Protein AF-0000000076360575 (afdb_homodimer)

pLDDT: mean 83.65, std 18.74, range [40.25, 98.56]

Solvent-accessible surface area (backbone atoms only — not comparable to full-atom values): 10911 Å² total; per-residue (Å²): 116,64,66,60,49,51,51,50,50,50,54,52,52,51,60,61,60,64,64,67,69,63,77,80,59,47,47,75,70,73,58,90,63,59,56,89,71,82,75,60,63,88,46,49,38,33,36,36,59,42,64,55,52,97,87,27,83,44,62,29,34,34,37,29,31,79,84,65,44,78,43,34,28,43,55,68,38,67,68,47,20,50,40,31,37,54,48,14,54,50,27,43,49,50,27,65,71,76,115,66,65,60,50,50,51,50,51,50,52,54,50,50,60,62,61,64,66,65,70,63,78,70,63,50,49,77,69,74,58,90,64,59,56,88,71,84,74,62,63,89,45,48,38,33,36,36,57,41,64,55,53,97,86,27,82,43,62,28,33,33,37,30,30,79,85,63,42,78,43,33,27,43,57,67,37,68,67,47,21,51,40,33,38,54,47,15,55,49,28,42,50,52,25,65,71,74

Organism: Callorhinchus milii (NCBI:txid7868)

InterPro domains:
  IPR001811 Chemokine interleukin-8-like domain [PF00048] (28-87)
  IPR001811 Chemokine interleukin-8-like domain [SM00199] (27-87)
  IPR036048 Chemokine interleukin-8-like superfamily [SSF54117] (25-96)
  IPR039809 Chemokine beta/gamma/delta [PTHR12015] (13-90)

Sequence (196 aa):
MTATRNLAIMAALISLFAFNMSAFAAKVDCCIGHSSRPVPVGAITGYVHQESNEMCDIDAIIFYTVKRREICANPNAGWVKRNLKNLSKRLEQMSQKYMTATRNLAIMAALISLFAFNMSAFAAKVDCCIGHSSRPVPVGAITGYVHQESNEMCDIDAIIFYTVKRREICANPNAGWVKRNLKNLSKRLEQMSQKY

Nearest PDB structures (foldseek):
  5ur7-assembly1_B  TM=9.686E-01  e=2.170E-06  Homo sapiens
  2hci-assembly1_B  TM=9.562E-01  e=2.467E-06  unclassified
  1icw-assembly1_B  TM=8.765E-01  e=1.225E-04  Homo sapiens
  1qe6-assembly3_C  TM=8.476E-01  e=8.896E-05  Homo sapiens
  1qe6-assembly1_B  TM=8.044E-01  e=8.344E-05  Homo sapiens

Radius of gyration: 22.05 Å; Cα contacts (8 Å, |Δi|>4): 295; chains: 2; bounding box: 38×70×43 Å

Foldseek 3Di:
DVVVVVVVVVVVVVVVVVPPPPPPPVPPDADPDADPDADPLQFFPDWDWDDDDPRHHDTWIWTAGPVRDTGTHDCPDPSNVVSVVVVVVVVVVVVVVD/DVVVVVVVVVVVVVVVVVPPPPPPPVPPDADPDADPDADPLQFFPDWDWDDDDPRHHDTWIWTAGPVRDTGTHDCPDPSNVVSVVVVVVVVVVVVVVD

Secondary structure (DSSP, 8-state):
-HHHHHHHHHHHHHHHHHTT--------PPP-S-B-SPPPGGGEEEEEEEPPSSS--S-EEEEEETT--EEEE-TTSHHHHHHHHHHHHHHHHHHHH-/-HHHHHHHHHHHHHHHHHTT--------PPP-S-B-SPPPGGGEEEEEEEPPSSS--S-EEEEEETT--EEEE-TTSHHHHHHHHHHHHHHHHHHHH-

Structure (mmCIF, N/CA/C/O backbone):
data_AF-0000000076360575-model_v1
#
loop_
_entity.id
_entity.type
_entity.pdbx_description
1 polymer 'Macrophage inflammatory protein-3 alpha'
#
loop_
_atom_site.group_PDB
_atom_site.id
_atom_site.type_symbol
_atom_site.label_atom_id
_atom_site.label_alt_id
_atom_site.label_comp_id
_atom_site.label_asym_id
_atom_site.label_entity_id
_atom_site.label_seq_id
_atom_site.pdbx_PDB_ins_code
_atom_site.Cartn_x
_atom_site.Cartn_y
_atom_site.Cartn_z
_atom_site.occupancy
_atom_site.B_iso_or_equiv
_atom_site.auth_seq_id
_atom_site.auth_comp_id
_atom_site.auth_asym_id
_atom_site.auth_atom_id
_atom_site.pdbx_PDB_model_num
ATOM 1 N N . MET A 1 1 ? 4.664 48.844 28.172 1 54.41 1 MET A N 1
ATOM 2 C CA . MET A 1 1 ? 3.678 47.781 28.25 1 54.41 1 MET A CA 1
ATOM 3 C C . MET A 1 1 ? 3.311 47.25 26.859 1 54.41 1 MET A C 1
ATOM 5 O O . MET A 1 1 ? 2.648 46.219 26.719 1 54.41 1 MET A O 1
ATOM 9 N N . THR A 1 2 ? 3.527 48.125 25.906 1 60.97 2 THR A N 1
ATOM 10 C CA . THR A 1 2 ? 3.117 47.75 24.547 1 60.97 2 THR A CA 1
ATOM 11 C C . THR A 1 2 ? 4.113 46.75 23.938 1 60.97 2 THR A C 1
ATOM 13 O O . THR A 1 2 ? 3.725 45.875 23.188 1 60.97 2 THR A O 1
ATOM 16 N N . ALA A 1 3 ? 5.359 46.938 24.266 1 65.94 3 ALA A N 1
ATOM 17 C CA . ALA A 1 3 ? 6.395 46.062 23.719 1 65.94 3 ALA A CA 1
ATOM 18 C C . ALA A 1 3 ? 6.238 44.625 24.219 1 65.94 3 ALA A C 1
ATOM 20 O O . ALA A 1 3 ? 6.438 43.688 23.469 1 65.94 3 ALA A O 1
ATOM 21 N N . THR A 1 4 ? 5.816 44.562 25.484 1 68.44 4 THR A N 1
ATOM 22 C CA . THR A 1 4 ? 5.625 43.25 26.078 1 68.44 4 THR A CA 1
ATOM 23 C C . THR A 1 4 ? 4.441 42.531 25.438 1 68.44 4 THR A C 1
ATOM 25 O O . THR A 1 4 ? 4.473 41.312 25.25 1 68.44 4 THR A O 1
ATOM 28 N N . ARG A 1 5 ? 3.48 43.344 25.062 1 63.38 5 ARG A N 1
ATOM 29 C CA . ARG A 1 5 ? 2.299 42.75 24.438 1 63.38 5 ARG A CA 1
ATOM 30 C C . ARG A 1 5 ? 2.621 42.25 23.031 1 63.38 5 ARG A C 1
ATOM 32 O O . ARG A 1 5 ? 2.156 41.156 22.641 1 63.38 5 ARG A O 1
ATOM 39 N N . ASN A 1 6 ? 3.451 42.938 22.375 1 62.38 6 ASN A N 1
ATOM 40 C CA . ASN A 1 6 ? 3.832 42.562 21.031 1 62.38 6 ASN A CA 1
ATOM 41 C C . ASN A 1 6 ? 4.707 41.312 21.031 1 62.38 6 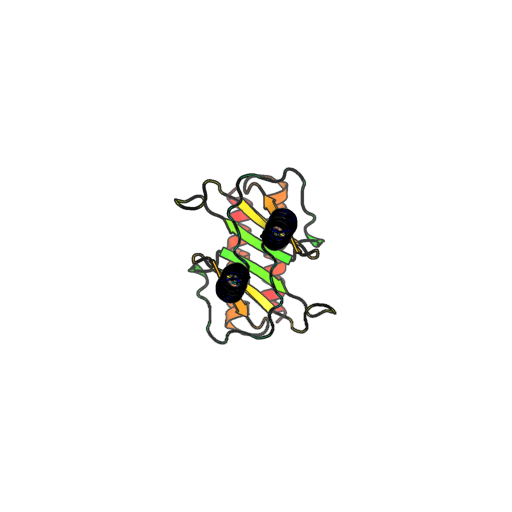ASN A C 1
ATOM 43 O O . ASN A 1 6 ? 4.562 40.438 20.172 1 62.38 6 ASN A O 1
ATOM 47 N N . LEU A 1 7 ? 5.559 41.281 22.016 1 63.47 7 LEU A N 1
ATOM 48 C CA . LEU A 1 7 ? 6.418 40.125 22.125 1 63.47 7 LEU A CA 1
ATOM 49 C C . LEU A 1 7 ? 5.605 38.875 22.484 1 63.47 7 LEU A C 1
ATOM 51 O O . LEU A 1 7 ? 5.883 37.781 22 1 63.47 7 LEU A O 1
ATOM 55 N N . ALA A 1 8 ? 4.613 39.125 23.25 1 64.25 8 ALA A N 1
ATOM 56 C CA . ALA A 1 8 ? 3.742 38.031 23.641 1 64.25 8 ALA A CA 1
ATOM 57 C C . ALA A 1 8 ? 2.924 37.531 22.453 1 64.25 8 ALA A C 1
ATOM 59 O O . ALA A 1 8 ? 2.744 36.312 22.281 1 64.25 8 ALA A O 1
ATOM 60 N N . ILE A 1 9 ? 2.516 38.344 21.578 1 65.56 9 ILE A N 1
ATOM 61 C CA . ILE A 1 9 ? 1.742 38 20.406 1 65.56 9 ILE A CA 1
ATOM 62 C C . ILE A 1 9 ? 2.639 37.25 19.406 1 65.56 9 ILE A C 1
ATOM 64 O O . ILE A 1 9 ? 2.232 36.25 18.812 1 65.56 9 ILE A O 1
ATOM 68 N N . MET A 1 10 ? 3.803 37.656 19.344 1 65.38 10 MET A N 1
ATOM 69 C CA . MET A 1 10 ? 4.727 37 18.422 1 65.38 10 MET A CA 1
ATOM 70 C C . MET A 1 10 ? 5.07 35.594 18.891 1 65.38 10 MET A C 1
ATOM 72 O O . MET A 1 10 ? 5.191 34.688 18.078 1 65.38 10 MET A O 1
ATOM 76 N N . ALA A 1 11 ? 5.301 35.562 20.203 1 67.69 11 ALA A N 1
ATOM 77 C CA . ALA A 1 11 ? 5.586 34.219 20.766 1 67.69 11 ALA A CA 1
ATOM 78 C C . ALA A 1 11 ? 4.398 33.281 20.594 1 67.69 11 ALA A C 1
ATOM 80 O O . ALA A 1 11 ? 4.574 32.125 20.297 1 67.69 11 ALA A O 1
ATOM 81 N N . ALA A 1 12 ? 3.277 33.812 20.734 1 63.88 12 ALA A N 1
ATOM 82 C CA . ALA A 1 12 ? 2.064 33 20.562 1 63.88 12 ALA A CA 1
ATOM 83 C C . ALA A 1 12 ? 1.888 32.594 19.109 1 63.88 12 ALA A C 1
ATOM 85 O O . ALA A 1 12 ? 1.491 31.453 18.828 1 63.88 12 ALA A O 1
ATOM 86 N N . LEU A 1 13 ? 2.268 33.438 18.25 1 60.91 13 LEU A N 1
ATOM 87 C CA . LEU A 1 13 ? 2.17 33.156 16.812 1 60.91 13 LEU A CA 1
ATOM 88 C C . LEU A 1 13 ? 3.178 32.062 16.422 1 60.91 13 LEU A C 1
ATOM 90 O O . LEU A 1 13 ? 2.857 31.172 15.648 1 60.91 13 LEU A O 1
ATOM 94 N N . ILE A 1 14 ? 4.355 32.125 16.922 1 60.19 14 ILE A N 1
ATOM 95 C CA . ILE A 1 14 ? 5.387 31.141 16.609 1 60.19 14 ILE A CA 1
ATOM 96 C C . ILE A 1 14 ? 4.969 29.766 17.141 1 60.19 14 ILE A C 1
ATOM 98 O O . ILE A 1 14 ? 5.141 28.75 16.453 1 60.19 14 ILE A O 1
ATOM 102 N N . SER A 1 15 ? 4.48 29.734 18.359 1 56.59 15 SER A N 1
ATOM 103 C CA . SER A 1 15 ? 4.051 28.469 18.938 1 56.59 15 SER A CA 1
ATOM 104 C C . SER A 1 15 ? 2.957 27.828 18.078 1 56.59 15 SER A C 1
ATOM 106 O O . SER A 1 15 ? 2.91 26.594 17.938 1 56.59 15 SER A O 1
ATOM 108 N N . LEU A 1 16 ? 2.131 28.594 17.5 1 56.25 16 LEU A N 1
ATOM 109 C CA . LEU A 1 16 ? 1.067 28.062 16.656 1 56.25 16 LEU A CA 1
ATOM 110 C C . LEU A 1 16 ? 1.644 27.438 15.391 1 56.25 16 LEU A C 1
ATOM 112 O O . LEU A 1 16 ? 1.113 26.438 14.891 1 56.25 16 LEU A O 1
ATOM 116 N N . PHE A 1 17 ? 2.697 28.094 14.812 1 53.44 17 PHE A N 1
ATOM 117 C CA . PHE A 1 17 ? 3.266 27.594 13.57 1 53.44 17 PHE A CA 1
ATOM 118 C C . PHE A 1 17 ? 4.039 26.297 13.812 1 53.44 17 PHE A C 1
ATOM 120 O O . PHE A 1 17 ? 4.125 25.438 12.922 1 53.44 17 PHE A O 1
ATOM 127 N N . ALA A 1 18 ? 4.629 26.062 14.906 1 50.81 18 ALA A N 1
ATOM 128 C CA . ALA A 1 18 ? 5.488 24.906 15.164 1 50.81 18 ALA A CA 1
ATOM 129 C C . ALA A 1 18 ? 4.688 23.609 15.148 1 50.81 18 ALA A C 1
ATOM 131 O O . ALA A 1 18 ? 5.238 22.531 14.891 1 50.81 18 ALA A O 1
ATOM 132 N N . PHE A 1 19 ? 3.434 23.703 15.398 1 44.25 19 PHE A N 1
ATOM 133 C CA . PHE A 1 19 ? 2.74 22.438 15.586 1 44.25 19 PHE A CA 1
ATOM 134 C C . PHE A 1 19 ? 2.477 21.766 14.242 1 44.25 19 PHE A C 1
ATOM 136 O O . PHE A 1 19 ? 2.104 20.594 14.195 1 44.25 19 PHE A O 1
ATOM 143 N N . ASN A 1 20 ? 2.457 22.578 13.172 1 44.88 20 ASN A N 1
ATOM 144 C CA . ASN A 1 20 ? 1.941 21.906 11.984 1 44.88 20 ASN A CA 1
ATOM 145 C C . ASN A 1 20 ? 2.965 20.922 11.406 1 44.88 20 ASN A C 1
ATOM 147 O O . ASN A 1 20 ? 2.814 20.453 10.281 1 44.88 20 ASN A O 1
ATOM 151 N N . MET A 1 21 ? 4.168 20.812 11.938 1 41.97 21 MET A N 1
ATOM 152 C CA . MET A 1 21 ? 5.012 19.891 11.188 1 41.97 21 MET A CA 1
ATOM 153 C C . MET A 1 21 ? 4.488 18.453 11.305 1 41.97 21 MET A C 1
ATOM 155 O O . MET A 1 21 ? 4.781 17.766 12.273 1 41.97 21 MET A O 1
ATOM 159 N N . SER A 1 22 ? 3.293 18.234 11.125 1 40.97 22 SER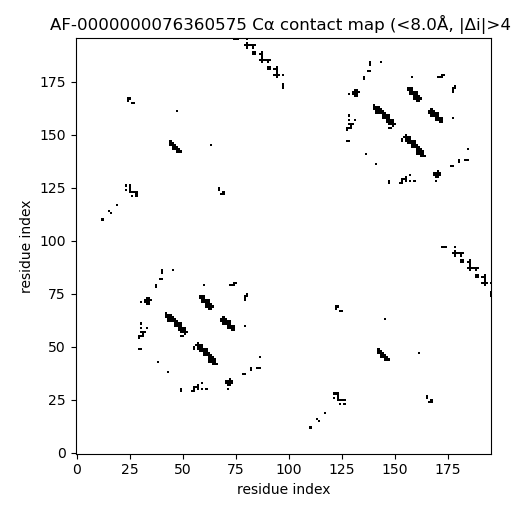 A N 1
ATOM 160 C CA . SER A 1 22 ? 2.875 16.828 11.102 1 40.97 22 SER A CA 1
ATOM 1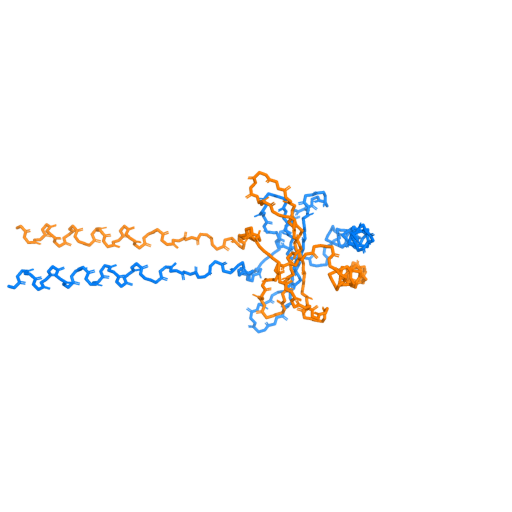61 C C . SER A 1 22 ? 3.719 16.031 10.117 1 40.97 22 SER A C 1
ATOM 163 O O . SER A 1 22 ? 4.109 16.531 9.062 1 40.97 22 SER A O 1
ATOM 165 N N . ALA A 1 23 ? 4.66 15.258 10.656 1 40.25 23 ALA A N 1
ATOM 166 C CA . ALA A 1 23 ? 5.379 14.242 9.891 1 40.25 23 ALA A CA 1
ATOM 167 C C . ALA A 1 23 ? 4.453 13.555 8.891 1 40.25 23 ALA A C 1
ATOM 169 O O . ALA A 1 23 ? 3.34 13.148 9.242 1 40.25 23 ALA A O 1
ATOM 170 N N . PHE A 1 24 ? 4.426 14.016 7.621 1 42.41 24 PHE A N 1
ATOM 171 C CA . PHE A 1 24 ? 3.762 13.445 6.453 1 42.41 24 PHE A CA 1
ATOM 172 C C . PHE A 1 24 ? 4.004 11.945 6.371 1 42.41 24 PHE A C 1
ATOM 174 O O . PHE A 1 24 ? 4.832 11.484 5.578 1 42.41 24 PHE A O 1
ATOM 181 N N . ALA A 1 25 ? 4.312 11.203 7.43 1 44.5 25 ALA A N 1
ATOM 182 C CA . ALA A 1 25 ? 4.387 9.766 7.156 1 44.5 25 ALA A CA 1
ATOM 183 C C . ALA A 1 25 ? 3.1 9.266 6.508 1 44.5 25 ALA A C 1
ATOM 185 O O . ALA A 1 25 ? 2.01 9.766 6.809 1 44.5 25 ALA A O 1
ATOM 186 N N . ALA A 1 26 ? 3.166 8.836 5.281 1 48.22 26 ALA A N 1
ATOM 187 C CA . ALA A 1 26 ? 2.037 8.18 4.629 1 48.22 26 ALA A CA 1
ATOM 188 C C . ALA A 1 26 ? 1.189 7.414 5.641 1 48.22 26 ALA A C 1
ATOM 190 O O . ALA A 1 26 ? 1.648 6.43 6.23 1 48.22 26 ALA A O 1
ATOM 191 N N . LYS A 1 27 ? 0.596 8.062 6.656 1 54.94 27 LYS A N 1
ATOM 192 C CA . LYS A 1 27 ? -0.25 7.426 7.664 1 54.94 27 LYS A CA 1
ATOM 193 C C . LYS A 1 27 ? -1.511 6.844 7.035 1 54.94 27 LYS A C 1
ATOM 195 O O . LYS A 1 27 ? -2.291 7.566 6.41 1 54.94 27 LYS A O 1
ATOM 200 N N . VAL A 1 28 ? -1.33 5.613 6.57 1 59.69 28 VAL A N 1
ATOM 201 C CA . VAL A 1 28 ? -2.588 5.035 6.109 1 59.69 28 VAL A CA 1
ATOM 202 C C . VAL A 1 28 ? -3.646 5.164 7.203 1 59.69 28 VAL A C 1
ATOM 204 O O . VAL A 1 28 ? -3.48 4.629 8.305 1 59.69 28 VAL A O 1
ATOM 207 N N . ASP A 1 29 ? -4.469 6.324 7.152 1 77.06 29 ASP A N 1
ATOM 208 C CA . ASP A 1 29 ? -5.637 6.375 8.031 1 77.06 29 ASP A CA 1
ATOM 209 C C . ASP A 1 29 ? -6.484 5.113 7.887 1 77.06 29 ASP A C 1
ATOM 211 O O . ASP A 1 29 ? -6.324 4.355 6.93 1 77.06 29 ASP A O 1
ATOM 215 N N . CYS A 1 30 ? -7.289 4.707 9.016 1 88.5 30 CYS A N 1
ATOM 216 C CA . CYS A 1 30 ? -8.148 3.533 8.992 1 88.5 30 CYS A CA 1
ATOM 217 C C . CYS A 1 30 ? -9.281 3.709 7.988 1 88.5 30 CYS A C 1
ATOM 219 O O . CYS A 1 30 ? -9.844 4.797 7.863 1 88.5 30 CYS A O 1
ATOM 221 N N . CYS A 1 31 ? -9.547 2.715 7.168 1 93.12 31 CYS A N 1
ATOM 222 C CA . CYS A 1 31 ? -10.797 2.629 6.426 1 93.12 31 CYS A CA 1
ATOM 223 C C . CYS A 1 31 ? -11.984 2.512 7.371 1 93.12 31 CYS A C 1
ATOM 225 O O . CYS A 1 31 ? -11.969 1.701 8.297 1 93.12 31 CYS A O 1
ATOM 227 N N . ILE A 1 32 ? -13.016 3.283 7.172 1 93.88 32 ILE A N 1
ATOM 228 C CA . ILE A 1 32 ? -14.203 3.229 8.016 1 93.88 32 ILE A CA 1
ATOM 229 C C . ILE A 1 32 ? -15.383 2.67 7.219 1 93.88 32 ILE A C 1
ATOM 231 O O . ILE A 1 32 ? -16.438 2.393 7.781 1 93.88 32 ILE A O 1
ATOM 235 N N . GLY A 1 33 ? -15.273 2.525 5.902 1 95.5 33 GLY A N 1
ATOM 236 C CA . GLY A 1 33 ? -16.234 1.974 4.957 1 95.5 33 GLY A CA 1
ATOM 237 C C . GLY A 1 33 ? -15.586 1.422 3.701 1 95.5 33 GLY A C 1
ATOM 238 O O . GLY A 1 33 ? -14.359 1.389 3.592 1 95.5 33 GLY A O 1
ATOM 239 N N . HIS A 1 34 ? -16.422 0.848 2.832 1 97 34 HIS A N 1
ATOM 240 C CA . HIS A 1 34 ? -15.93 0.243 1.601 1 97 34 HIS A CA 1
ATOM 241 C C . HIS A 1 34 ? -16.516 0.936 0.373 1 97 34 HIS A C 1
ATOM 243 O O . HIS A 1 34 ? -17.703 1.277 0.351 1 97 34 HIS A O 1
ATOM 249 N N . SER A 1 35 ? -15.609 1.176 -0.556 1 96.25 35 SER A N 1
ATOM 250 C CA . SER A 1 35 ? -16.062 1.636 -1.862 1 96.25 35 SER A CA 1
ATOM 251 C C . SER A 1 35 ? -16.875 0.554 -2.578 1 96.25 35 SER A C 1
ATOM 253 O O . SER A 1 35 ? -16.516 -0.627 -2.52 1 96.25 35 SER A O 1
ATOM 255 N N . SER A 1 36 ? -17.938 0.925 -3.314 1 93.75 36 SER A N 1
ATOM 256 C CA . SER A 1 36 ? -18.75 -0.017 -4.074 1 93.75 36 SER A CA 1
ATOM 257 C C . SER A 1 36 ? -18.281 -0.107 -5.523 1 93.75 36 SER A C 1
ATOM 259 O O . SER A 1 36 ? -18.641 -1.038 -6.242 1 93.75 36 SER A O 1
ATOM 261 N N . ARG A 1 37 ? -17.5 0.841 -5.926 1 95.12 37 ARG A N 1
ATOM 262 C CA . ARG A 1 37 ? -17.047 0.887 -7.312 1 95.12 37 ARG A CA 1
ATOM 263 C C . ARG A 1 37 ? -15.766 0.084 -7.496 1 95.12 37 ARG A C 1
ATOM 265 O O . ARG A 1 37 ? -14.781 0.296 -6.781 1 95.12 37 ARG A O 1
ATOM 272 N N . PRO A 1 38 ? -15.773 -0.82 -8.547 1 97.56 38 PRO A N 1
ATOM 273 C CA . PRO A 1 38 ? -14.547 -1.579 -8.805 1 97.56 38 PRO A CA 1
ATOM 274 C C . PRO A 1 38 ? -13.414 -0.704 -9.336 1 97.56 38 PRO A C 1
ATOM 276 O O . PRO A 1 38 ? -13.656 0.262 -10.055 1 97.56 38 PRO A O 1
ATOM 279 N N . VAL A 1 39 ? -12.219 -1.012 -8.898 1 97.62 39 VAL A N 1
ATOM 280 C CA . VAL A 1 39 ? -11.008 -0.365 -9.398 1 97.62 39 VAL A CA 1
ATOM 281 C C . VAL A 1 39 ? -10.367 -1.227 -10.484 1 97.62 39 VAL A C 1
ATOM 283 O O . VAL A 1 39 ? -10.047 -2.393 -10.258 1 97.62 39 VAL A O 1
ATOM 286 N N . PRO A 1 40 ? -10.258 -0.653 -11.727 1 97.81 40 PRO A N 1
ATOM 287 C CA . PRO A 1 40 ? -9.555 -1.441 -12.742 1 97.81 40 PRO A CA 1
ATOM 288 C C . PRO A 1 40 ? -8.141 -1.827 -12.312 1 97.81 40 PRO A C 1
ATOM 290 O O . PRO A 1 40 ? -7.422 -1.011 -11.727 1 97.81 40 PRO A O 1
ATOM 293 N N . VAL A 1 41 ? -7.758 -3.043 -12.586 1 97.56 41 VAL A N 1
ATOM 294 C CA . VAL A 1 41 ? -6.477 -3.58 -12.148 1 97.56 41 VAL A CA 1
ATOM 295 C C . VAL A 1 41 ? -5.336 -2.746 -12.727 1 97.56 41 VAL A C 1
ATOM 297 O O . VAL A 1 41 ? -4.305 -2.557 -12.078 1 97.56 41 VAL A O 1
ATOM 300 N N . GLY A 1 42 ? -5.539 -2.203 -13.953 1 97.38 42 GLY A N 1
ATOM 301 C CA . GLY A 1 42 ? -4.508 -1.415 -14.609 1 97.38 42 GLY A CA 1
ATOM 302 C C . GLY A 1 42 ? -4.184 -0.127 -13.875 1 97.38 42 GLY A C 1
ATOM 303 O O . GLY A 1 42 ? -3.094 0.427 -14.039 1 97.38 42 GLY A O 1
ATOM 304 N N . ALA A 1 43 ? -5.148 0.346 -13.117 1 97.56 43 ALA A N 1
ATOM 305 C CA . ALA A 1 43 ? -4.957 1.597 -12.383 1 97.56 43 ALA A CA 1
ATOM 306 C C . ALA A 1 43 ? -4.254 1.353 -11.055 1 97.56 43 ALA A C 1
ATOM 308 O O . ALA A 1 43 ? -3.797 2.295 -10.406 1 97.56 43 ALA A O 1
ATOM 309 N N . ILE A 1 44 ? -4.082 0.124 -10.602 1 97.75 44 ILE A N 1
ATOM 310 C CA . ILE A 1 44 ? -3.617 -0.2 -9.258 1 97.75 44 ILE A CA 1
ATOM 311 C C . ILE A 1 44 ? -2.092 -0.252 -9.234 1 97.75 44 ILE A C 1
ATOM 313 O O . ILE A 1 44 ? -1.476 -0.93 -10.062 1 97.75 44 ILE A O 1
ATOM 317 N N . THR A 1 45 ? -1.447 0.473 -8.289 1 96.12 45 THR A N 1
ATOM 318 C CA . THR A 1 45 ? 0.004 0.455 -8.141 1 96.12 45 THR A CA 1
ATOM 319 C C . THR A 1 45 ? 0.41 -0.333 -6.895 1 96.12 45 THR A C 1
ATOM 321 O O . THR A 1 45 ? 1.594 -0.611 -6.691 1 96.12 45 THR A O 1
ATOM 324 N N . GLY A 1 46 ? -0.542 -0.769 -6.062 1 96.81 46 GLY A N 1
ATOM 325 C CA . GLY A 1 46 ? -0.256 -1.518 -4.852 1 96.81 46 GLY A CA 1
ATOM 326 C C . GLY A 1 46 ? -1.461 -1.665 -3.941 1 96.81 46 GLY A C 1
ATOM 327 O O . GLY A 1 46 ? -2.58 -1.316 -4.324 1 96.81 46 GLY A O 1
ATOM 328 N N . TYR A 1 47 ? -1.24 -2.223 -2.746 1 96.88 47 TYR A N 1
ATOM 329 C CA . TYR A 1 47 ? -2.307 -2.434 -1.773 1 96.88 47 TYR A CA 1
ATOM 330 C C . TYR A 1 47 ? -1.758 -2.422 -0.351 1 96.88 47 TYR A C 1
ATOM 332 O O . TYR A 1 47 ? -0.56 -2.625 -0.14 1 96.88 47 TYR A O 1
ATOM 340 N N . VAL A 1 48 ? -2.625 -2.215 0.582 1 96.5 48 VAL A N 1
ATOM 341 C CA . VAL A 1 48 ? -2.393 -2.445 2.004 1 96.5 48 VAL A CA 1
ATOM 342 C C . VAL A 1 48 ? -3.564 -3.221 2.6 1 96.5 48 VAL A C 1
ATOM 344 O O . VAL A 1 48 ? -4.727 -2.902 2.338 1 96.5 48 VAL A O 1
ATOM 347 N N . HIS A 1 49 ? -3.256 -4.289 3.281 1 96.31 49 HIS A N 1
ATOM 348 C CA . HIS A 1 49 ? -4.273 -5.059 3.984 1 96.31 49 HIS A CA 1
ATOM 349 C C . HIS A 1 49 ? -4.527 -4.496 5.379 1 96.31 49 HIS A C 1
ATOM 351 O O . HIS A 1 49 ? -3.625 -4.488 6.223 1 96.31 49 HIS A O 1
ATOM 357 N N . GLN A 1 50 ? -5.684 -3.928 5.57 1 94.38 50 GLN A N 1
ATOM 358 C CA . GLN A 1 50 ? -6.121 -3.484 6.891 1 94.38 50 GLN A CA 1
ATOM 359 C C . GLN A 1 50 ? -6.914 -4.578 7.602 1 94.38 50 GLN A C 1
ATOM 361 O O . GLN A 1 50 ? -7.969 -5 7.125 1 94.38 50 GLN A O 1
ATOM 366 N N . GLU A 1 51 ? -6.371 -5.027 8.688 1 93.88 51 GLU A N 1
ATOM 367 C CA . GLU A 1 51 ? -7.082 -5.992 9.523 1 93.88 51 GLU A CA 1
ATOM 368 C C . GLU A 1 51 ? -7.844 -5.289 10.648 1 93.88 51 GLU A C 1
ATOM 370 O O . GLU A 1 51 ? -7.352 -4.324 11.234 1 93.88 51 GLU A O 1
ATOM 375 N N . SER A 1 52 ? -9.031 -5.816 10.875 1 94.31 52 SER A N 1
ATOM 376 C CA . SER A 1 52 ? -9.773 -5.336 12.031 1 94.31 52 SER A CA 1
ATOM 377 C C . SER A 1 52 ? -9.039 -5.652 13.328 1 94.31 52 SER A C 1
ATOM 379 O O . SER A 1 52 ? -8.625 -6.793 13.555 1 94.31 52 SER A O 1
ATOM 381 N N . ASN A 1 53 ? -8.82 -4.621 14.109 1 92.56 53 ASN A N 1
ATOM 382 C CA . ASN A 1 53 ? -8.164 -4.766 15.406 1 92.56 53 ASN A CA 1
ATOM 383 C C . ASN A 1 53 ? -8.648 -3.719 16.406 1 92.56 53 ASN A C 1
ATOM 385 O O . ASN A 1 53 ? -9.766 -3.207 16.281 1 92.56 53 ASN A O 1
ATOM 389 N N . GLU A 1 54 ? -7.895 -3.383 17.422 1 88.12 54 GLU A N 1
ATOM 390 C CA . GLU A 1 54 ? -8.281 -2.406 18.438 1 88.12 54 GLU A CA 1
ATOM 391 C C . GLU A 1 54 ? -8.273 -0.989 17.859 1 88.12 54 GLU A C 1
ATOM 393 O O . GLU A 1 54 ? -8.969 -0.108 18.375 1 88.12 54 GLU A O 1
ATOM 398 N N . MET A 1 55 ? -7.441 -0.795 16.797 1 85.88 55 MET A N 1
ATOM 399 C CA . MET A 1 55 ? -7.262 0.539 16.234 1 85.88 55 MET A CA 1
ATOM 400 C C . MET A 1 55 ? -8.242 0.779 15.078 1 85.88 55 MET A C 1
ATOM 402 O O . MET A 1 55 ? -8.812 1.864 14.961 1 85.88 55 MET A O 1
ATOM 406 N N . CYS A 1 56 ? -8.367 -0.119 14.297 1 91.06 56 CYS A N 1
ATOM 407 C CA . CYS A 1 56 ? -9.25 -0.041 13.133 1 91.06 56 CYS A CA 1
ATOM 408 C C . CYS A 1 56 ? -10.375 -1.064 13.234 1 91.06 56 CYS A C 1
ATOM 410 O O . CYS A 1 56 ? -10.117 -2.252 13.445 1 91.06 56 CYS A O 1
ATOM 412 N N . ASP A 1 57 ? -11.609 -0.674 12.875 1 93.69 57 ASP A N 1
ATOM 413 C CA . ASP A 1 57 ? -12.758 -1.479 13.266 1 93.69 57 ASP A CA 1
ATOM 414 C C . ASP A 1 57 ? -13.156 -2.449 12.156 1 93.69 57 ASP A C 1
ATOM 416 O O . ASP A 1 57 ? -13.938 -3.377 12.383 1 93.69 57 ASP A O 1
ATOM 420 N N . ILE A 1 58 ? -12.688 -2.25 10.891 1 96 58 ILE A N 1
ATOM 421 C CA . ILE A 1 58 ? -13.133 -3.125 9.812 1 96 58 ILE A CA 1
ATOM 422 C C . ILE A 1 58 ? -11.922 -3.703 9.086 1 96 58 ILE A C 1
ATOM 424 O O . ILE A 1 58 ? -10.836 -3.111 9.102 1 96 58 ILE A O 1
ATOM 428 N N . ASP A 1 59 ? -12.125 -4.836 8.461 1 96.44 59 ASP A N 1
ATOM 429 C CA . ASP A 1 59 ? -11.188 -5.336 7.457 1 96.44 59 ASP A CA 1
ATOM 430 C C . ASP A 1 59 ? -11.336 -4.582 6.137 1 96.44 59 ASP A C 1
ATOM 432 O O . ASP A 1 59 ? -12.453 -4.258 5.727 1 96.44 59 ASP A O 1
ATOM 436 N N . ALA A 1 60 ? -10.195 -4.379 5.52 1 97.06 60 ALA A N 1
ATOM 437 C CA . ALA A 1 60 ? -10.25 -3.705 4.227 1 97.06 60 ALA A CA 1
ATOM 438 C C . ALA A 1 60 ? -8.977 -3.957 3.422 1 97.06 60 ALA A C 1
ATOM 440 O O . ALA A 1 60 ? -7.922 -4.238 3.99 1 97.06 60 ALA A O 1
ATOM 441 N N . ILE A 1 61 ? -9.141 -3.982 2.199 1 97.31 61 ILE A N 1
ATOM 442 C CA . ILE A 1 61 ? -8.023 -3.844 1.272 1 97.31 61 ILE A CA 1
ATOM 443 C C . ILE A 1 61 ? -7.973 -2.414 0.738 1 97.31 61 ILE A C 1
ATOM 445 O O . ILE A 1 61 ? -8.945 -1.923 0.164 1 97.31 61 ILE A O 1
ATOM 449 N N . ILE A 1 62 ? -6.883 -1.786 1.006 1 96.19 62 ILE A N 1
ATOM 450 C CA . ILE A 1 62 ? -6.688 -0.445 0.468 1 96.19 62 ILE A CA 1
ATOM 451 C C . ILE A 1 62 ? -5.906 -0.522 -0.842 1 96.19 62 ILE A C 1
ATOM 453 O O . ILE A 1 62 ? -4.723 -0.875 -0.847 1 96.19 62 ILE A O 1
ATOM 457 N N . PHE A 1 63 ? -6.59 -0.156 -1.948 1 96.69 63 PHE A N 1
ATOM 458 C CA . PHE A 1 63 ? -5.891 -0.074 -3.227 1 96.69 63 PHE A CA 1
ATOM 459 C C . PHE A 1 63 ? -5.328 1.325 -3.447 1 96.69 63 PHE A C 1
ATOM 461 O O . PHE A 1 63 ? -6.004 2.32 -3.18 1 96.69 63 PHE A O 1
ATOM 468 N N . TYR A 1 64 ? -4.102 1.347 -3.9 1 94.69 64 TYR A N 1
ATOM 469 C CA . TYR A 1 64 ? -3.461 2.58 -4.34 1 94.69 64 TYR A CA 1
ATOM 470 C C . TYR A 1 64 ? -3.422 2.666 -5.859 1 94.69 64 TYR A C 1
ATOM 472 O O . TYR A 1 64 ? -3.102 1.684 -6.535 1 94.69 64 TYR A O 1
ATOM 480 N N . THR A 1 65 ? -3.744 3.836 -6.383 1 94.88 65 THR A N 1
ATOM 481 C CA . THR A 1 65 ? -3.83 3.973 -7.836 1 94.88 65 THR A CA 1
ATOM 482 C C . THR A 1 65 ? -2.738 4.902 -8.359 1 94.88 65 THR A C 1
ATOM 484 O O . THR A 1 65 ? -2.119 5.637 -7.586 1 94.88 65 THR A O 1
ATOM 487 N N . VAL A 1 66 ? -2.596 4.891 -9.656 1 92.31 66 VAL A N 1
ATOM 488 C CA . VAL A 1 66 ? -1.597 5.703 -10.344 1 92.31 66 VAL A CA 1
ATOM 489 C C . VAL A 1 66 ? -1.891 7.184 -10.117 1 92.31 66 VAL A C 1
ATOM 491 O O . VAL A 1 66 ? -0.982 8.016 -10.148 1 92.31 66 VAL A O 1
ATOM 494 N N . LYS A 1 67 ? -3.178 7.465 -9.906 1 87.69 67 LYS A N 1
ATOM 495 C CA . LYS A 1 67 ? -3.574 8.852 -9.672 1 87.69 67 LYS A CA 1
ATOM 496 C C . LYS A 1 67 ? -3.467 9.203 -8.188 1 87.69 67 LYS A C 1
ATOM 498 O O . LYS A 1 67 ? -4.039 10.203 -7.742 1 87.69 67 LYS A O 1
ATOM 503 N N . ARG A 1 68 ? -2.826 8.312 -7.355 1 83.38 68 ARG A N 1
ATOM 504 C CA . ARG A 1 68 ? -2.504 8.539 -5.949 1 83.38 68 ARG A CA 1
ATOM 505 C C . ARG A 1 68 ? -3.766 8.555 -5.094 1 83.38 68 ARG A C 1
ATOM 507 O O . ARG A 1 68 ? -3.885 9.367 -4.168 1 83.38 68 ARG A O 1
ATOM 514 N N . ARG A 1 69 ? -4.75 7.793 -5.559 1 89.69 69 ARG A N 1
ATOM 515 C CA . ARG A 1 69 ? -5.965 7.602 -4.773 1 89.69 69 ARG A CA 1
ATOM 516 C C . ARG A 1 69 ? -5.863 6.355 -3.9 1 89.69 69 ARG A C 1
ATOM 518 O O . ARG A 1 69 ? -5.176 5.398 -4.258 1 89.69 69 ARG A O 1
ATOM 525 N N . GLU A 1 70 ? -6.531 6.457 -2.766 1 91.62 70 GLU A N 1
ATOM 526 C CA . GLU A 1 70 ? -6.719 5.316 -1.873 1 91.62 70 GLU A CA 1
ATOM 527 C C . GLU A 1 70 ? -8.172 4.855 -1.866 1 91.62 70 GLU A C 1
ATOM 529 O O . GLU A 1 70 ? -9.078 5.641 -1.574 1 91.62 70 GLU A O 1
ATOM 534 N N . ILE A 1 71 ? -8.336 3.682 -2.195 1 95.31 71 ILE A N 1
ATOM 535 C CA . ILE A 1 71 ? -9.688 3.141 -2.283 1 95.31 71 ILE A CA 1
ATOM 536 C C . ILE A 1 71 ? -9.852 2.004 -1.276 1 95.31 71 ILE A C 1
ATOM 538 O O . ILE A 1 71 ? -9.195 0.969 -1.385 1 95.31 71 ILE A O 1
ATOM 542 N N . CYS A 1 72 ? -10.695 2.26 -0.333 1 96.44 72 CYS A N 1
ATOM 543 C CA . CYS A 1 72 ? -11.016 1.236 0.653 1 96.44 72 CYS A CA 1
ATOM 544 C C . CYS A 1 72 ? -12.016 0.232 0.087 1 96.44 72 CYS A C 1
ATOM 546 O O . CYS A 1 72 ? -13.125 0.602 -0.292 1 96.44 72 CYS A O 1
ATOM 548 N N . ALA A 1 73 ? -11.625 -1.012 0.016 1 97.75 73 ALA A N 1
ATOM 549 C CA . ALA A 1 73 ? -12.445 -2.029 -0.639 1 97.75 73 ALA A CA 1
ATOM 550 C C . ALA A 1 73 ? -12.75 -3.184 0.312 1 97.75 73 ALA A C 1
ATOM 552 O O . ALA A 1 73 ? -11.938 -3.508 1.185 1 97.75 73 ALA A O 1
ATOM 553 N N . ASN A 1 74 ? -13.945 -3.797 0.135 1 97.75 74 ASN A N 1
ATOM 554 C CA . ASN A 1 74 ? -14.344 -4.98 0.887 1 97.75 74 ASN A CA 1
ATOM 555 C C . ASN A 1 74 ? -13.578 -6.219 0.423 1 97.75 74 ASN A C 1
ATOM 557 O O . ASN A 1 74 ? -13.703 -6.637 -0.729 1 97.75 74 ASN A O 1
ATOM 561 N N . PRO A 1 75 ? -12.781 -6.875 1.376 1 97.62 75 PRO A N 1
ATOM 562 C CA . PRO A 1 75 ? -11.961 -8.016 0.963 1 97.62 75 PRO A CA 1
ATOM 563 C C . PRO A 1 75 ? -12.789 -9.172 0.411 1 97.62 75 PRO A C 1
ATOM 565 O O . PRO A 1 75 ?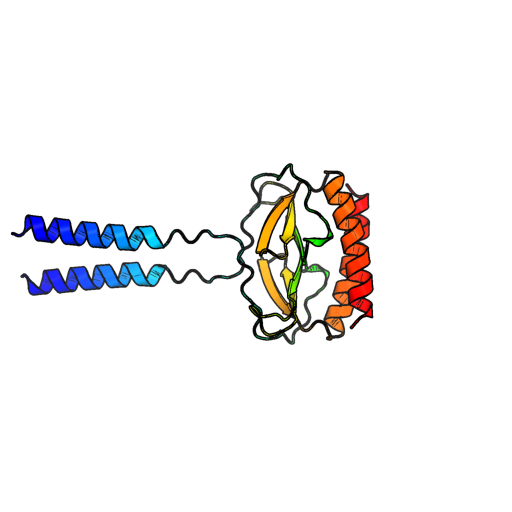 -12.266 -10.031 -0.297 1 97.62 75 PRO A O 1
ATOM 568 N N . ASN A 1 76 ? -14.07 -9.141 0.696 1 97.12 76 ASN A N 1
ATOM 569 C CA . ASN A 1 76 ? -14.922 -10.258 0.304 1 97.12 76 ASN A CA 1
ATOM 570 C C . ASN A 1 76 ? -15.617 -9.992 -1.029 1 97.12 76 ASN A C 1
ATOM 572 O O . ASN A 1 76 ? -16.281 -10.875 -1.569 1 97.12 76 ASN A O 1
ATOM 576 N N . ALA A 1 77 ? -15.469 -8.852 -1.53 1 97.5 77 ALA A N 1
ATOM 577 C CA . ALA A 1 77 ? -16.094 -8.523 -2.807 1 97.5 77 ALA A CA 1
ATOM 578 C C . ALA A 1 77 ? -15.414 -9.25 -3.959 1 97.5 77 ALA A C 1
ATOM 580 O O . ALA A 1 77 ? -14.188 -9.375 -3.984 1 97.5 77 ALA A O 1
ATOM 581 N N . GLY A 1 78 ? -16.156 -9.656 -4.973 1 97.31 78 GLY A N 1
ATOM 582 C CA . GLY A 1 78 ? -15.633 -10.43 -6.09 1 97.31 78 GLY A CA 1
ATOM 583 C C . GLY A 1 78 ? -14.57 -9.688 -6.879 1 97.31 78 GLY A C 1
ATOM 584 O O . GLY A 1 78 ? -13.539 -10.266 -7.234 1 97.31 78 GLY A O 1
ATOM 585 N N . TRP A 1 79 ? -14.883 -8.484 -7.156 1 97.75 79 TRP A N 1
ATOM 586 C CA . TRP A 1 79 ? -13.93 -7.73 -7.961 1 97.75 79 TRP A CA 1
ATOM 587 C C . TRP A 1 79 ? -12.617 -7.531 -7.203 1 97.75 79 TRP A C 1
ATOM 589 O O . TRP A 1 79 ? -11.555 -7.414 -7.812 1 97.75 79 TRP A O 1
ATOM 599 N N . VAL A 1 80 ? -12.672 -7.414 -5.859 1 98.31 80 VAL A N 1
ATOM 600 C CA . VAL A 1 80 ? -11.469 -7.273 -5.047 1 98.31 80 VAL A CA 1
ATOM 601 C C . VAL A 1 80 ? -10.625 -8.547 -5.145 1 98.31 80 VAL A C 1
ATOM 603 O O . VAL A 1 80 ? -9.414 -8.477 -5.379 1 98.31 80 VAL A O 1
ATOM 606 N N . LYS A 1 81 ? -11.281 -9.719 -5.051 1 98.31 81 LYS A N 1
ATOM 607 C CA . LYS A 1 81 ? -10.586 -11 -5.141 1 98.31 81 LYS A CA 1
ATOM 608 C C . LYS A 1 81 ? -9.93 -11.172 -6.504 1 98.31 81 LYS A C 1
ATOM 610 O O . LYS A 1 81 ? -8.797 -11.656 -6.598 1 98.31 81 LYS A O 1
ATOM 615 N N . ARG A 1 82 ? -10.602 -10.734 -7.492 1 97.94 82 ARG A N 1
ATOM 616 C CA . ARG A 1 82 ? -10.031 -10.805 -8.836 1 97.94 82 ARG A CA 1
ATOM 617 C C . ARG A 1 82 ? -8.805 -9.898 -8.953 1 97.94 82 ARG A C 1
ATOM 619 O O . ARG A 1 82 ? -7.793 -10.297 -9.531 1 97.94 82 ARG A O 1
ATOM 626 N N . ASN A 1 83 ? -8.93 -8.719 -8.453 1 98.5 83 ASN A N 1
ATOM 627 C CA . ASN A 1 83 ? -7.793 -7.801 -8.484 1 98.5 83 ASN A CA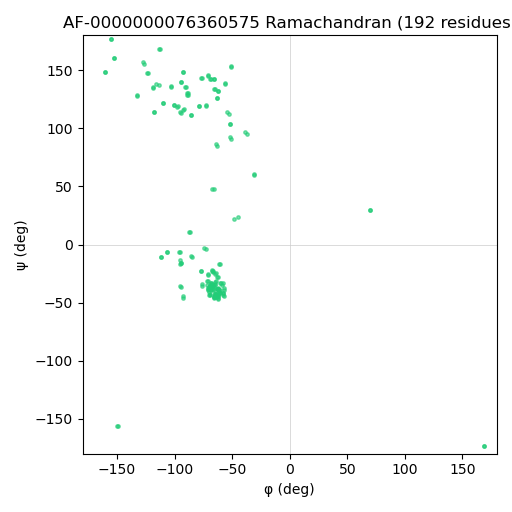 1
ATOM 628 C C . ASN A 1 83 ? -6.605 -8.359 -7.699 1 98.5 83 ASN A C 1
ATOM 630 O O . ASN A 1 83 ? -5.457 -8.211 -8.117 1 98.5 83 ASN A O 1
ATOM 634 N N . LEU A 1 84 ? -6.883 -8.977 -6.523 1 98.56 84 LEU A N 1
ATOM 635 C CA . LEU A 1 84 ? -5.809 -9.57 -5.734 1 98.56 84 LEU A CA 1
ATOM 636 C C . LEU A 1 84 ? -5.105 -10.672 -6.52 1 98.56 84 LEU A C 1
ATOM 638 O O . LEU A 1 84 ? -3.879 -10.789 -6.48 1 98.56 84 LEU A O 1
ATOM 642 N N . LYS A 1 85 ? -5.887 -11.422 -7.227 1 98.5 85 LYS A N 1
ATOM 643 C CA . LYS A 1 85 ? -5.32 -12.484 -8.062 1 98.5 85 LYS A CA 1
ATOM 644 C C . LYS A 1 85 ? -4.43 -11.898 -9.156 1 98.5 85 LYS A C 1
ATOM 646 O O . LYS A 1 85 ? -3.326 -12.398 -9.391 1 98.5 85 LYS A O 1
ATOM 651 N N . ASN A 1 86 ? -4.906 -10.891 -9.766 1 98.44 86 ASN A N 1
ATOM 652 C CA . ASN A 1 86 ? -4.129 -10.258 -10.82 1 98.44 86 ASN A CA 1
ATOM 653 C C . ASN A 1 86 ? -2.869 -9.594 -10.266 1 98.44 86 ASN A C 1
ATOM 655 O O . ASN A 1 86 ? -1.815 -9.633 -10.906 1 98.44 86 ASN A O 1
ATOM 659 N N . LEU A 1 87 ? -2.953 -8.984 -9.133 1 98.38 87 LEU A N 1
ATOM 660 C CA . LEU A 1 87 ? -1.783 -8.398 -8.484 1 98.38 87 LEU A CA 1
ATOM 661 C C . LEU A 1 87 ? -0.753 -9.469 -8.148 1 98.38 87 LEU A C 1
ATOM 663 O O . LEU A 1 87 ? 0.453 -9.227 -8.234 1 98.38 87 LEU A O 1
ATOM 667 N N . SER A 1 88 ? -1.295 -10.648 -7.723 1 98.38 88 SER A N 1
ATOM 668 C CA . SER A 1 88 ? -0.387 -11.75 -7.418 1 98.38 88 SER A CA 1
ATOM 669 C C . SER A 1 88 ? 0.466 -12.117 -8.625 1 98.38 88 SER A C 1
ATOM 671 O O . SER A 1 88 ? 1.669 -12.352 -8.5 1 98.38 88 SER A O 1
ATOM 673 N N . LYS A 1 89 ? -0.099 -12.156 -9.789 1 98.19 89 LYS A N 1
ATOM 674 C CA . LYS A 1 89 ? 0.634 -12.445 -11.023 1 98.19 89 LYS A CA 1
ATOM 675 C C . LYS A 1 89 ? 1.656 -11.359 -11.32 1 98.19 89 LYS A C 1
ATOM 677 O O . LYS A 1 89 ? 2.797 -11.648 -11.688 1 98.19 89 LYS A O 1
ATOM 682 N N . ARG A 1 90 ? 1.264 -10.141 -11.141 1 97.69 90 ARG A N 1
ATOM 683 C CA . ARG A 1 90 ? 2.148 -9.008 -11.375 1 97.69 90 ARG A CA 1
ATOM 684 C C . ARG A 1 90 ? 3.35 -9.039 -10.438 1 97.69 90 ARG A C 1
ATOM 686 O O . ARG A 1 90 ? 4.48 -8.797 -10.859 1 97.69 90 ARG A O 1
ATOM 693 N N . LEU A 1 91 ? 3.09 -9.32 -9.172 1 98 91 LEU A N 1
ATOM 694 C CA . LEU A 1 91 ? 4.152 -9.391 -8.172 1 98 91 LEU A CA 1
ATOM 695 C C . LEU A 1 91 ? 5.141 -10.508 -8.508 1 98 91 LEU A C 1
ATOM 697 O O . LEU A 1 91 ? 6.348 -10.344 -8.32 1 98 91 LEU A O 1
ATOM 701 N N . GLU A 1 92 ? 4.566 -11.648 -8.922 1 97.69 92 GLU A N 1
ATOM 702 C CA . GLU A 1 92 ? 5.434 -12.75 -9.352 1 97.69 92 GLU A CA 1
ATOM 703 C C . GLU A 1 92 ? 6.352 -12.32 -10.484 1 97.69 92 GLU A C 1
ATOM 705 O O . GLU A 1 92 ? 7.551 -12.594 -10.461 1 97.69 92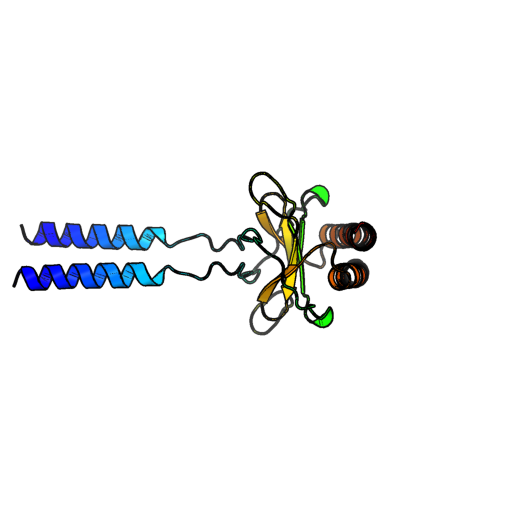 GLU A O 1
ATOM 710 N N . GLN A 1 93 ? 5.832 -11.602 -11.5 1 97.38 93 GLN A N 1
ATOM 711 C CA . GLN A 1 93 ? 6.621 -11.109 -12.625 1 97.38 93 GLN A CA 1
ATOM 712 C C . GLN A 1 93 ? 7.672 -10.109 -12.164 1 97.38 93 GLN A C 1
ATOM 714 O O . GLN A 1 93 ? 8.82 -10.156 -12.609 1 97.38 93 GLN A O 1
ATOM 719 N N . MET A 1 94 ? 7.277 -9.188 -11.234 1 96.38 94 MET A N 1
ATOM 720 C CA . MET A 1 94 ? 8.18 -8.156 -10.727 1 96.38 94 MET A CA 1
ATOM 721 C C . MET A 1 94 ? 9.328 -8.781 -9.945 1 96.38 94 MET A C 1
ATOM 723 O O . MET A 1 94 ? 10.445 -8.258 -9.961 1 96.38 94 MET A O 1
ATOM 727 N N . SER A 1 95 ? 9.023 -9.891 -9.25 1 97.19 95 SER A N 1
ATOM 728 C CA . SER A 1 95 ? 10.047 -10.555 -8.453 1 97.19 95 SER A CA 1
AT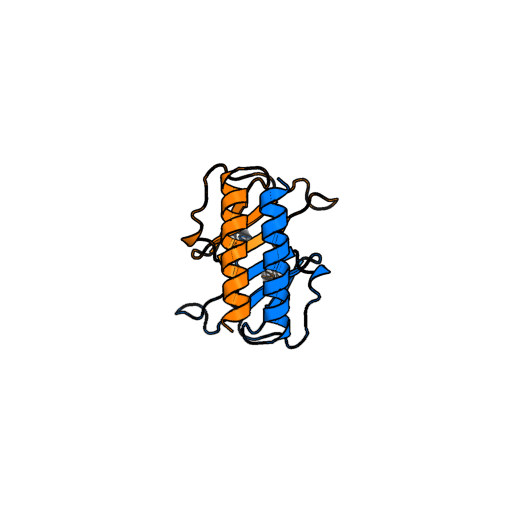OM 729 C C . SER A 1 95 ? 11.125 -11.164 -9.336 1 97.19 95 SER A C 1
ATOM 731 O O . SER A 1 95 ? 12.234 -11.445 -8.875 1 97.19 95 SER A O 1
ATOM 733 N N . GLN A 1 96 ? 10.773 -11.453 -10.68 1 95.31 96 GLN A N 1
ATOM 734 C CA . GLN A 1 96 ? 11.711 -12.062 -11.625 1 95.31 96 GLN A CA 1
ATOM 735 C C . GLN A 1 96 ? 12.422 -10.992 -12.453 1 95.31 96 GLN A C 1
ATOM 737 O O . GLN A 1 96 ? 13.492 -11.242 -13.016 1 95.31 96 GLN A O 1
ATOM 742 N N . LYS A 1 97 ? 11.539 -9.922 -12.758 1 85.44 97 LYS A N 1
ATOM 743 C CA . LYS A 1 97 ? 12.023 -8.875 -13.648 1 85.44 97 LYS A CA 1
ATOM 744 C C . LYS A 1 97 ? 13.305 -8.242 -13.102 1 85.44 97 LYS A C 1
ATOM 746 O O . LYS A 1 97 ? 14.188 -7.859 -13.867 1 85.44 97 LYS A O 1
ATOM 751 N N . TYR A 1 98 ? 13.297 -8.102 -11.875 1 65.06 98 TYR A N 1
ATOM 752 C CA . TYR A 1 98 ? 14.492 -7.387 -11.445 1 65.06 98 TYR A CA 1
ATOM 753 C C . TYR A 1 98 ? 15.57 -8.359 -10.984 1 65.06 98 TYR A C 1
ATOM 755 O O . TYR A 1 98 ? 15.266 -9.391 -10.383 1 65.06 98 TYR A O 1
ATOM 763 N N . MET B 1 1 ? -8.273 52.594 19.297 1 53.28 1 MET B N 1
ATOM 764 C CA . MET B 1 1 ? -7.234 52.031 18.453 1 53.28 1 MET B CA 1
ATOM 765 C C . MET B 1 1 ? -6.836 50.625 18.953 1 53.28 1 MET B C 1
ATOM 767 O O . MET B 1 1 ? -6.098 49.906 18.281 1 53.28 1 MET B O 1
ATOM 771 N N . THR B 1 2 ? -7.098 50.438 20.234 1 60.66 2 THR B N 1
ATOM 772 C CA . THR B 1 2 ? -6.648 49.188 20.812 1 60.66 2 THR B CA 1
ATOM 773 C C . THR B 1 2 ? -7.574 48.031 20.391 1 60.66 2 THR B C 1
ATOM 775 O O . THR B 1 2 ? -7.125 46.906 20.188 1 60.66 2 THR B O 1
ATOM 778 N N . ALA B 1 3 ? -8.828 48.344 20.25 1 66.25 3 ALA B N 1
ATOM 779 C CA . ALA B 1 3 ? -9.805 47.312 19.891 1 66.25 3 ALA B CA 1
ATOM 780 C C . ALA B 1 3 ? -9.57 46.781 18.469 1 66.25 3 ALA B C 1
ATOM 782 O O . ALA B 1 3 ? -9.711 45.594 18.203 1 66.25 3 ALA B O 1
ATOM 783 N N . THR B 1 4 ? -9.156 47.75 17.625 1 67.12 4 THR B N 1
ATOM 784 C CA . THR B 1 4 ? -8.906 47.375 16.234 1 67.12 4 THR B CA 1
ATOM 785 C C . THR B 1 4 ? -7.676 46.469 16.141 1 67.12 4 THR B C 1
ATOM 787 O O . THR B 1 4 ? -7.641 45.562 15.312 1 67.12 4 THR B O 1
ATOM 790 N N . ARG B 1 5 ? -6.758 46.75 17.031 1 62.84 5 ARG B N 1
ATOM 791 C CA . ARG B 1 5 ? -5.535 45.938 17.031 1 62.84 5 ARG B CA 1
ATOM 792 C C . ARG B 1 5 ? -5.809 44.531 17.484 1 62.84 5 ARG B C 1
ATOM 794 O O . ARG B 1 5 ? -5.27 43.562 16.922 1 62.84 5 ARG B O 1
ATOM 801 N N . ASN B 1 6 ? -6.688 44.438 18.422 1 62.59 6 ASN B N 1
ATOM 802 C CA . ASN B 1 6 ? -7.027 43.125 18.938 1 62.59 6 ASN B CA 1
ATOM 803 C C . ASN B 1 6 ? -7.824 42.312 17.938 1 62.59 6 ASN B C 1
ATOM 805 O O . ASN B 1 6 ? -7.617 41.094 17.812 1 62.59 6 ASN B O 1
ATOM 809 N N . LEU B 1 7 ? -8.68 43 17.281 1 63.78 7 LEU B N 1
ATOM 810 C CA . LEU B 1 7 ? -9.461 42.312 16.281 1 63.78 7 LEU B CA 1
ATOM 811 C C . LEU B 1 7 ? -8.578 41.844 15.117 1 63.78 7 LEU B C 1
ATOM 813 O O . LEU B 1 7 ? -8.773 40.781 14.562 1 63.78 7 LEU B O 1
ATOM 817 N N . ALA B 1 8 ? -7.629 42.656 14.875 1 63.28 8 ALA B N 1
ATOM 818 C CA . ALA B 1 8 ? -6.695 42.312 13.805 1 63.28 8 ALA B CA 1
ATOM 819 C C . ALA B 1 8 ? -5.824 41.125 14.195 1 63.28 8 ALA B C 1
ATOM 821 O O . ALA B 1 8 ? -5.562 40.25 13.375 1 63.28 8 ALA B O 1
ATOM 822 N N . ILE B 1 9 ? -5.453 41.031 15.383 1 65.69 9 ILE B N 1
ATOM 823 C CA . ILE B 1 9 ? -4.641 39.906 15.875 1 65.69 9 ILE B CA 1
ATOM 824 C C . ILE B 1 9 ? -5.473 38.625 15.898 1 65.69 9 ILE B C 1
ATOM 826 O O . ILE B 1 9 ? -4.988 37.562 15.516 1 65.69 9 ILE B O 1
ATOM 830 N N . MET B 1 10 ? -6.656 38.75 16.203 1 65.75 10 MET B N 1
ATOM 831 C CA . MET B 1 10 ? -7.52 37.594 16.25 1 65.75 10 MET B CA 1
ATOM 832 C C . MET B 1 10 ? -7.785 37.031 14.852 1 65.75 10 MET B C 1
ATOM 834 O O . MET B 1 10 ? -7.832 35.844 14.641 1 65.75 10 MET B O 1
ATOM 838 N N . ALA B 1 11 ? -8.039 38.031 13.984 1 67 11 ALA B N 1
ATOM 839 C CA . ALA B 1 11 ? -8.25 37.625 12.594 1 67 11 ALA B CA 1
ATOM 840 C C . ALA B 1 11 ? -7.004 36.969 12.016 1 67 11 ALA B C 1
ATOM 842 O O . ALA B 1 11 ? -7.098 35.969 11.281 1 67 11 ALA B O 1
ATOM 843 N N . ALA B 1 12 ? -5.93 37.469 12.359 1 63.72 12 ALA B N 1
ATOM 844 C CA . ALA B 1 12 ? -4.664 36.906 11.891 1 63.72 12 ALA B CA 1
ATOM 845 C C . ALA B 1 12 ? -4.43 35.531 12.492 1 63.72 12 ALA B C 1
ATOM 847 O O . ALA B 1 12 ? -3.957 34.594 11.805 1 63.72 12 ALA B O 1
ATOM 848 N N . LEU B 1 13 ? -4.848 35.344 13.695 1 61.19 13 LEU B N 1
ATOM 849 C CA . LEU B 1 13 ? -4.703 34.062 14.359 1 61.19 13 LEU B CA 1
ATOM 850 C C . LEU B 1 13 ? -5.629 33.031 13.734 1 61.19 13 LEU B C 1
ATOM 852 O O . LEU B 1 13 ? -5.234 31.875 13.539 1 61.19 13 LEU B O 1
ATOM 856 N N . ILE B 1 14 ? -6.809 33.406 13.422 1 60.12 14 ILE B N 1
ATOM 857 C CA . ILE B 1 14 ? -7.77 32.469 12.812 1 60.12 14 ILE B CA 1
ATOM 858 C C . ILE B 1 14 ? -7.277 32.062 11.438 1 60.12 14 ILE B C 1
ATOM 860 O O . ILE B 1 14 ? -7.367 30.875 11.07 1 60.12 14 ILE B O 1
ATOM 864 N N . SER B 1 15 ? -6.832 33.031 10.641 1 56.81 15 SER B N 1
ATOM 865 C CA . SER B 1 15 ? -6.34 32.688 9.305 1 56.81 15 SER B CA 1
ATOM 866 C C . SER B 1 15 ? -5.184 31.688 9.375 1 56.81 15 SER B C 1
ATOM 868 O O . SER B 1 15 ? -5.062 30.812 8.523 1 56.81 15 SER B O 1
ATOM 870 N N . LEU B 1 16 ? -4.391 31.75 10.359 1 56.31 16 LEU B N 1
ATOM 871 C CA . LEU B 1 16 ? -3.277 30.828 10.523 1 56.31 16 LEU B CA 1
ATOM 872 C C . LEU B 1 16 ? -3.783 29.422 10.82 1 56.31 16 LEU B C 1
ATOM 874 O O . LEU B 1 16 ? -3.178 28.438 10.391 1 56.31 16 LEU B O 1
ATOM 878 N N . PHE B 1 17 ? -4.867 29.328 11.633 1 53.41 17 PHE B N 1
ATOM 879 C CA . PHE B 1 17 ? -5.379 28.016 12.016 1 53.41 17 PHE B CA 1
ATOM 880 C C . PHE B 1 17 ? -6.059 27.328 10.836 1 53.41 17 PHE B C 1
ATOM 882 O O . PHE B 1 17 ? -6.078 26.109 10.75 1 53.41 17 PHE B O 1
ATOM 889 N N . ALA B 1 18 ? -6.641 28.016 9.953 1 50.53 18 ALA B N 1
ATOM 890 C CA . ALA B 1 18 ? -7.43 27.422 8.867 1 50.53 18 ALA B CA 1
ATOM 891 C C . ALA B 1 18 ? -6.543 26.641 7.91 1 50.53 18 ALA B C 1
ATOM 893 O O . ALA B 1 18 ? -7.023 25.734 7.211 1 50.53 18 ALA B O 1
ATOM 894 N N . PHE B 1 19 ? -5.293 26.938 7.867 1 44.25 19 PHE B N 1
ATOM 895 C CA . PHE B 1 19 ? -4.535 26.312 6.789 1 44.25 19 PHE B CA 1
ATOM 896 C C . PHE B 1 19 ? -4.223 24.859 7.117 1 44.25 19 PHE B C 1
ATOM 898 O O . PHE B 1 19 ? -3.729 24.109 6.266 1 44.25 19 PHE B O 1
ATOM 905 N N . ASN B 1 20 ? -4.246 24.547 8.414 1 45.69 20 ASN B N 1
ATOM 906 C CA . ASN B 1 20 ? -3.668 23.219 8.648 1 45.69 20 ASN B CA 1
ATOM 907 C C . ASN B 1 20 ? -4.598 22.109 8.164 1 45.69 20 ASN B C 1
ATOM 909 O O . ASN B 1 20 ? -4.402 20.938 8.5 1 45.69 20 ASN B O 1
ATOM 913 N N . MET B 1 21 ? -5.773 22.375 7.688 1 41.72 21 MET B N 1
ATOM 914 C CA . MET B 1 21 ? -6.531 21.156 7.406 1 41.72 21 MET B CA 1
ATOM 915 C C . MET B 1 21 ? -5.883 20.359 6.277 1 41.72 21 MET B C 1
ATOM 917 O O . MET B 1 21 ? -6.098 20.656 5.102 1 41.72 21 MET B O 1
ATOM 921 N N . SER B 1 22 ? -4.656 20.125 6.285 1 41.59 22 SER B N 1
ATOM 922 C CA . SER B 1 22 ? -4.117 19.234 5.258 1 41.59 22 SER B CA 1
ATOM 923 C C . SER B 1 22 ? -4.891 17.922 5.199 1 41.59 22 SER B C 1
ATOM 925 O O . SER B 1 22 ? -5.27 17.375 6.234 1 41.59 22 SER B O 1
ATOM 927 N N . ALA B 1 23 ? -5.754 17.781 4.184 1 40.75 23 ALA B N 1
ATOM 928 C CA . ALA B 1 23 ? -6.383 16.516 3.811 1 40.75 23 ALA B CA 1
ATOM 929 C C . ALA B 1 23 ? -5.398 15.359 3.932 1 40.75 23 ALA B C 1
ATOM 931 O O . ALA B 1 23 ? -4.242 15.469 3.516 1 40.75 23 ALA B O 1
ATOM 932 N N . PHE B 1 24 ? -5.453 14.648 5.066 1 42.91 24 PHE B N 1
ATOM 933 C CA . PHE B 1 24 ? -4.715 13.438 5.41 1 42.91 24 PHE B CA 1
ATOM 934 C C . PHE B 1 24 ? -4.789 12.414 4.281 1 42.91 24 PHE B C 1
ATOM 936 O O . PHE B 1 24 ? -4.562 11.227 4.496 1 42.91 24 PHE B O 1
ATOM 943 N N . ALA B 1 25 ? -5.066 12.719 3.008 1 44.56 25 ALA B N 1
ATOM 944 C CA . ALA B 1 25 ? -4.996 11.594 2.072 1 44.56 25 ALA B CA 1
ATOM 945 C C . ALA B 1 25 ? -3.66 10.867 2.184 1 44.56 25 ALA B C 1
ATOM 947 O O . ALA B 1 25 ? -2.627 11.492 2.438 1 44.56 25 ALA B O 1
ATOM 948 N N . ALA B 1 26 ? -3.689 9.633 2.668 1 48.03 26 ALA B N 1
ATOM 949 C CA . ALA B 1 26 ? -2.473 8.828 2.633 1 48.03 26 ALA B CA 1
ATOM 950 C C . ALA B 1 26 ? -1.61 9.188 1.428 1 48.03 26 ALA B C 1
ATOM 952 O O . ALA B 1 26 ? -1.999 8.945 0.283 1 48.03 26 ALA B O 1
ATOM 953 N N . LYS B 1 27 ? -1.147 10.453 1.272 1 54.72 27 LYS B N 1
ATOM 954 C CA . LYS B 1 27 ? -0.316 10.922 0.168 1 54.72 27 LYS B CA 1
ATOM 955 C C . LYS B 1 27 ? 1.034 10.211 0.156 1 54.72 27 LYS B C 1
ATOM 957 O O . LYS B 1 27 ? 1.791 10.289 1.127 1 54.72 27 LYS B O 1
ATOM 962 N N . VAL B 1 28 ? 1.004 9.008 -0.494 1 59.69 28 VAL B N 1
ATOM 963 C CA . VAL B 1 28 ? 2.338 8.43 -0.595 1 59.69 28 VAL B CA 1
ATOM 964 C C . VAL B 1 28 ? 3.309 9.453 -1.17 1 59.69 28 VAL B C 1
ATOM 966 O O . VAL B 1 28 ? 3.133 9.922 -2.299 1 59.69 28 VAL B O 1
ATOM 969 N N . ASP B 1 29 ? 3.996 10.266 -0.236 1 77 29 ASP B N 1
ATOM 970 C CA . ASP B 1 29 ? 5.102 11.086 -0.718 1 77 29 ASP B CA 1
ATOM 971 C C . ASP B 1 29 ? 6.09 10.258 -1.533 1 77 29 ASP B C 1
ATOM 973 O O . ASP B 1 29 ? 6.062 9.031 -1.483 1 77 29 ASP B O 1
ATOM 977 N N . CYS B 1 30 ? 6.867 10.93 -2.539 1 88.56 30 CYS B N 1
ATOM 978 C CA . CYS B 1 30 ? 7.855 10.242 -3.363 1 88.56 30 CYS B CA 1
ATOM 979 C C . CYS B 1 30 ? 9.008 9.719 -2.514 1 88.56 30 CYS B C 1
ATOM 981 O O . CYS B 1 30 ? 9.453 10.391 -1.584 1 88.56 30 CYS B O 1
ATOM 983 N N . CYS B 1 31 ? 9.406 8.477 -2.717 1 93.12 31 CYS B N 1
ATOM 984 C CA . CYS B 1 31 ? 10.695 8 -2.229 1 93.12 31 CYS B CA 1
ATOM 985 C C . CYS B 1 31 ? 11.844 8.766 -2.875 1 93.12 31 CYS B C 1
ATOM 987 O O . CYS B 1 31 ? 11.875 8.938 -4.094 1 93.12 31 CYS B O 1
ATOM 989 N N . ILE B 1 32 ? 12.797 9.234 -2.115 1 93.88 32 ILE B N 1
ATOM 990 C CA . ILE B 1 32 ? 13.938 9.969 -2.648 1 93.88 32 ILE B CA 1
ATOM 991 C C . ILE B 1 32 ? 15.211 9.133 -2.488 1 93.88 32 ILE B C 1
ATOM 993 O O . ILE B 1 32 ? 16.266 9.5 -2.998 1 93.88 32 ILE B O 1
ATOM 997 N N . GLY B 1 33 ? 15.172 8.031 -1.742 1 95.38 33 GLY B N 1
ATOM 998 C CA . GLY B 1 33 ? 16.234 7.066 -1.491 1 95.38 33 GLY B CA 1
ATOM 999 C C . GLY B 1 33 ? 15.711 5.688 -1.122 1 95.38 33 GLY B C 1
ATOM 1000 O O . GLY B 1 33 ? 14.508 5.445 -1.157 1 95.38 33 GLY B O 1
ATOM 1001 N N . HIS B 1 34 ? 16.656 4.75 -0.939 1 97 34 HIS B N 1
ATOM 1002 C CA . HIS B 1 34 ? 16.297 3.373 -0.622 1 97 34 HIS B CA 1
ATOM 1003 C C . HIS B 1 34 ? 16.859 2.951 0.732 1 97 34 HIS B C 1
ATOM 1005 O O . HIS B 1 34 ? 18 3.275 1.062 1 97 34 HIS B O 1
ATOM 1011 N N . SER B 1 35 ? 15.977 2.316 1.476 1 96.31 35 SER B N 1
ATOM 1012 C CA . SER B 1 35 ? 16.438 1.673 2.697 1 96.31 35 SER B CA 1
ATOM 1013 C C . SER B 1 35 ? 17.391 0.518 2.385 1 96.31 35 SER B C 1
ATOM 1015 O O . SER B 1 35 ? 17.156 -0.237 1.437 1 96.31 35 SER B O 1
ATOM 1017 N N . SER B 1 36 ? 18.453 0.318 3.203 1 93.69 36 SER B N 1
ATOM 1018 C CA . SER B 1 36 ? 19.391 -0.779 3.025 1 93.69 36 SER B CA 1
ATOM 1019 C C . SER B 1 36 ? 19.016 -1.979 3.889 1 93.69 36 SER B C 1
ATOM 1021 O O . SER B 1 36 ? 19.516 -3.084 3.68 1 93.69 36 SER B O 1
ATOM 1023 N N . ARG B 1 37 ? 18.141 -1.754 4.812 1 95.06 37 ARG B N 1
ATOM 1024 C CA . ARG B 1 37 ? 17.766 -2.814 5.742 1 95.06 37 ARG B CA 1
ATOM 1025 C C . ARG B 1 37 ? 16.594 -3.621 5.199 1 95.06 37 ARG B C 1
ATOM 1027 O O . ARG B 1 37 ? 15.555 -3.055 4.836 1 95.06 37 ARG B O 1
ATOM 1034 N N . PRO B 1 38 ? 16.75 -4.984 5.211 1 97.5 38 PRO B N 1
ATOM 1035 C CA . PRO B 1 38 ? 15.625 -5.816 4.758 1 97.5 38 PRO B CA 1
ATOM 1036 C C . PRO B 1 38 ? 14.43 -5.762 5.711 1 97.5 38 PRO B C 1
ATOM 1038 O O . PRO B 1 38 ? 14.609 -5.648 6.926 1 97.5 38 PRO B O 1
ATOM 1041 N N . VAL B 1 39 ? 13.258 -5.773 5.129 1 97.62 39 VAL B N 1
ATOM 1042 C CA . VAL B 1 39 ? 12.008 -5.855 5.883 1 97.62 39 VAL B CA 1
ATOM 1043 C C . VAL B 1 39 ? 11.516 -7.301 5.914 1 97.62 39 VAL B C 1
ATOM 1045 O O . VAL B 1 39 ? 11.297 -7.91 4.867 1 97.62 39 VAL B O 1
ATOM 1048 N N . PRO B 1 40 ? 11.414 -7.883 7.141 1 97.75 40 PRO B N 1
ATOM 1049 C CA . PRO B 1 40 ? 10.844 -9.234 7.172 1 97.75 40 PRO B CA 1
ATOM 1050 C C . PRO B 1 40 ? 9.461 -9.305 6.535 1 97.75 40 PRO B C 1
ATOM 1052 O O . PRO B 1 40 ? 8.633 -8.406 6.734 1 97.75 40 PRO B O 1
ATOM 1055 N N . VAL B 1 41 ? 9.219 -10.344 5.781 1 97.56 41 VAL B N 1
ATOM 1056 C CA . VAL B 1 41 ? 7.984 -10.492 5.02 1 97.56 41 VAL B CA 1
ATOM 1057 C C . VAL B 1 41 ? 6.789 -10.508 5.973 1 97.56 41 VAL B C 1
ATOM 1059 O O . VAL B 1 41 ? 5.715 -10.008 5.641 1 97.56 41 VAL B O 1
ATOM 1062 N N . GLY B 1 42 ? 6.984 -11.07 7.199 1 97.38 42 GLY B N 1
ATOM 1063 C CA . GLY B 1 42 ? 5.91 -11.164 8.172 1 97.38 42 GLY B CA 1
ATOM 1064 C C . GLY B 1 42 ? 5.414 -9.812 8.648 1 97.38 42 GLY B C 1
ATOM 1065 O O . GLY B 1 42 ? 4.281 -9.688 9.117 1 97.38 42 GLY B O 1
ATOM 1066 N N . ALA B 1 43 ? 6.289 -8.828 8.547 1 97.56 43 ALA B N 1
ATOM 1067 C CA . ALA B 1 43 ? 5.93 -7.492 9 1 97.56 43 ALA B CA 1
ATOM 1068 C C . ALA B 1 43 ? 5.199 -6.715 7.914 1 97.56 43 ALA B C 1
ATOM 1070 O O . ALA B 1 43 ? 4.613 -5.66 8.18 1 97.56 43 ALA B O 1
ATOM 1071 N N . ILE B 1 44 ? 5.129 -7.18 6.688 1 97.69 44 ILE B N 1
ATOM 1072 C CA . ILE B 1 44 ? 4.641 -6.422 5.543 1 97.69 44 ILE B CA 1
ATOM 1073 C C . ILE B 1 44 ? 3.131 -6.609 5.406 1 97.69 44 ILE B C 1
ATOM 1075 O O . ILE B 1 44 ? 2.635 -7.738 5.398 1 97.69 44 ILE B O 1
ATOM 1079 N N . THR B 1 45 ? 2.371 -5.496 5.297 1 96.12 45 THR B N 1
ATOM 1080 C CA . THR B 1 45 ? 0.925 -5.555 5.113 1 96.12 45 THR B CA 1
ATOM 1081 C C . THR B 1 45 ? 0.545 -5.18 3.684 1 96.12 45 THR B C 1
ATOM 1083 O O . THR B 1 45 ? -0.609 -5.34 3.281 1 96.12 45 THR B O 1
ATOM 1086 N N . GLY B 1 46 ? 1.496 -4.734 2.861 1 96.81 46 GLY B N 1
ATOM 1087 C CA . GLY B 1 46 ? 1.233 -4.34 1.485 1 96.81 46 GLY B CA 1
ATOM 1088 C C . GLY B 1 46 ? 2.4 -3.617 0.839 1 96.81 46 GLY B C 1
ATOM 1089 O O . GLY B 1 46 ? 3.492 -3.559 1.407 1 96.81 46 GLY B O 1
ATOM 1090 N N . TYR B 1 47 ? 2.18 -3.102 -0.368 1 96.81 47 TYR B N 1
ATOM 1091 C CA . TYR B 1 47 ? 3.213 -2.389 -1.111 1 96.81 47 TYR B CA 1
ATOM 1092 C C . TYR B 1 47 ? 2.596 -1.367 -2.059 1 96.81 47 TYR B C 1
ATOM 1094 O O . TYR B 1 47 ? 1.415 -1.463 -2.402 1 96.81 47 TYR B O 1
ATOM 1102 N N . VAL B 1 48 ? 3.389 -0.426 -2.463 1 96.5 48 VAL B N 1
ATOM 1103 C CA . VAL B 1 48 ? 3.111 0.476 -3.574 1 96.5 48 VAL B CA 1
ATOM 1104 C C . VAL B 1 48 ? 4.328 0.558 -4.492 1 96.5 48 VAL B C 1
ATOM 1106 O O . VAL B 1 48 ? 5.461 0.689 -4.02 1 96.5 48 VAL B O 1
ATOM 1109 N N . HIS B 1 49 ? 4.113 0.34 -5.758 1 96.31 49 HIS B N 1
ATOM 1110 C CA . HIS B 1 49 ? 5.172 0.482 -6.746 1 96.31 49 HIS B CA 1
ATOM 1111 C C . HIS B 1 49 ? 5.293 1.926 -7.223 1 96.31 49 HIS B C 1
ATOM 1113 O O . HIS B 1 49 ? 4.352 2.471 -7.809 1 96.31 49 HIS B O 1
ATOM 1119 N N . GLN B 1 50 ? 6.375 2.564 -6.875 1 94.38 50 GLN B N 1
ATOM 1120 C CA . GLN B 1 50 ? 6.695 3.895 -7.383 1 94.38 50 GLN B CA 1
ATOM 1121 C C . GLN B 1 50 ? 7.562 3.809 -8.633 1 94.38 50 GLN B C 1
ATOM 1123 O O . GLN B 1 50 ? 8.68 3.293 -8.586 1 94.38 50 GLN B O 1
ATOM 1128 N N . GLU B 1 51 ? 7.023 4.273 -9.719 1 93.94 51 GLU B N 1
ATOM 1129 C CA . GLU B 1 51 ? 7.793 4.355 -10.953 1 93.94 51 GLU B CA 1
ATOM 1130 C C . GLU B 1 51 ? 8.422 5.738 -11.125 1 93.94 51 GLU B C 1
ATOM 1132 O O . GLU B 1 51 ? 7.797 6.754 -10.805 1 93.94 51 GLU B O 1
ATOM 1137 N N . SER B 1 52 ? 9.641 5.691 -11.602 1 94.38 52 SER B N 1
ATOM 1138 C CA . SER B 1 52 ? 10.273 6.957 -11.961 1 94.38 52 SER B CA 1
ATOM 1139 C C . SER B 1 52 ? 9.516 7.652 -13.094 1 94.38 52 SER B C 1
ATOM 1141 O O . SER B 1 52 ? 9.227 7.035 -14.117 1 94.38 52 SER B O 1
ATOM 1143 N N . ASN B 1 53 ? 9.156 8.898 -12.828 1 92.69 53 ASN B N 1
ATOM 1144 C CA . ASN B 1 53 ? 8.461 9.711 -13.828 1 92.69 53 ASN B CA 1
ATOM 1145 C C . ASN B 1 53 ? 8.781 11.195 -13.664 1 92.69 53 ASN B C 1
ATOM 1147 O O . ASN B 1 53 ? 9.844 11.547 -13.148 1 92.69 53 ASN B O 1
ATOM 1151 N N . GLU B 1 54 ? 7.938 12.102 -14.125 1 88.44 54 GLU B N 1
ATOM 1152 C CA . GLU B 1 54 ? 8.164 13.539 -14.039 1 88.44 54 GLU B CA 1
ATOM 1153 C C . GLU B 1 54 ? 8.031 14.031 -12.594 1 88.44 54 GLU B C 1
ATOM 1155 O O . GLU B 1 54 ? 8.609 15.055 -12.227 1 88.44 54 GLU B O 1
ATOM 1160 N N . MET B 1 55 ? 7.242 13.266 -11.789 1 85.94 55 MET B N 1
ATOM 1161 C CA . MET B 1 55 ? 6.953 13.68 -10.422 1 85.94 55 MET B CA 1
ATOM 1162 C C . MET B 1 55 ? 7.957 13.078 -9.445 1 85.94 55 MET B C 1
ATOM 1164 O O . MET B 1 55 ? 8.43 13.75 -8.531 1 85.94 55 MET B O 1
ATOM 1168 N N . CYS B 1 56 ? 8.195 11.898 -9.578 1 91.25 56 CYS B N 1
ATOM 1169 C CA . CYS B 1 56 ? 9.117 11.164 -8.719 1 91.25 56 CYS B CA 1
ATOM 1170 C C . CYS B 1 56 ? 10.336 10.695 -9.5 1 91.25 56 CYS B C 1
ATOM 1172 O O . CYS B 1 56 ? 10.203 10.047 -10.539 1 91.25 56 CYS B O 1
ATOM 1174 N N . ASP B 1 57 ? 11.562 10.82 -8.898 1 93.75 57 ASP B N 1
ATOM 1175 C CA . ASP B 1 57 ? 12.773 10.719 -9.703 1 93.75 57 ASP B CA 1
ATOM 1176 C C . ASP B 1 57 ? 13.328 9.297 -9.688 1 93.75 57 ASP B C 1
ATOM 1178 O O . ASP B 1 57 ? 14.195 8.953 -10.492 1 93.75 57 ASP B O 1
ATOM 1182 N N . ILE B 1 58 ? 12.891 8.422 -8.734 1 96 58 ILE B N 1
ATOM 1183 C CA . ILE B 1 58 ? 13.477 7.09 -8.672 1 96 58 ILE B CA 1
ATOM 1184 C C . ILE B 1 58 ? 12.375 6.039 -8.688 1 96 58 ILE B C 1
ATOM 1186 O O . ILE B 1 58 ? 11.234 6.316 -8.312 1 96 58 ILE B O 1
ATOM 1190 N N . ASP B 1 59 ? 12.734 4.852 -9.109 1 96.5 59 ASP B N 1
ATOM 1191 C CA . ASP B 1 59 ? 11.906 3.672 -8.883 1 96.5 59 ASP B CA 1
ATOM 1192 C C . ASP B 1 59 ? 12.039 3.18 -7.445 1 96.5 59 ASP B C 1
ATOM 1194 O O . ASP B 1 59 ? 13.125 3.195 -6.875 1 96.5 59 ASP B O 1
ATOM 1198 N N . ALA B 1 60 ? 10.898 2.717 -6.945 1 97.06 60 ALA B N 1
ATOM 1199 C CA . ALA B 1 60 ? 10.938 2.18 -5.59 1 97.06 60 ALA B CA 1
ATOM 1200 C C . ALA B 1 60 ? 9.742 1.271 -5.316 1 97.06 60 ALA B C 1
ATOM 1202 O O . ALA B 1 60 ? 8.695 1.404 -5.957 1 97.06 60 ALA B O 1
ATOM 1203 N N . ILE B 1 61 ? 9.977 0.358 -4.527 1 97.25 61 ILE B N 1
ATOM 1204 C CA . ILE B 1 61 ? 8.898 -0.371 -3.871 1 97.25 61 ILE B CA 1
ATOM 1205 C C . ILE B 1 61 ? 8.719 0.148 -2.447 1 97.25 61 ILE B C 1
ATOM 1207 O O . ILE B 1 61 ? 9.664 0.148 -1.654 1 97.25 61 ILE B O 1
ATOM 1211 N N . ILE B 1 62 ? 7.547 0.626 -2.207 1 96.19 62 ILE B N 1
ATOM 1212 C CA . ILE B 1 62 ? 7.234 1.07 -0.854 1 96.19 62 ILE B CA 1
ATOM 1213 C C . ILE B 1 62 ? 6.535 -0.051 -0.091 1 96.19 62 ILE B C 1
ATOM 1215 O O . ILE B 1 62 ? 5.402 -0.416 -0.414 1 96.19 62 ILE B O 1
ATOM 1219 N N . PHE B 1 63 ? 7.223 -0.566 0.951 1 96.62 63 PHE B N 1
ATOM 1220 C CA . PHE B 1 63 ? 6.586 -1.553 1.816 1 96.62 63 PHE B CA 1
ATOM 1221 C C . PHE B 1 63 ? 5.891 -0.875 2.988 1 96.62 63 PHE B C 1
ATOM 1223 O O . PHE B 1 63 ? 6.441 0.041 3.602 1 96.62 63 PHE B O 1
ATOM 1230 N N . TYR B 1 64 ? 4.691 -1.335 3.234 1 94.62 64 TYR B N 1
ATOM 1231 C CA . TYR B 1 64 ? 3.943 -0.936 4.422 1 94.62 64 TYR B CA 1
ATOM 1232 C C . TYR B 1 64 ? 3.973 -2.031 5.48 1 94.62 64 TYR B C 1
ATOM 1234 O O . TYR B 1 64 ? 3.791 -3.211 5.164 1 94.62 64 TYR B O 1
ATOM 1242 N N . THR B 1 65 ? 4.199 -1.628 6.719 1 94.88 65 THR B N 1
ATOM 1243 C CA . THR B 1 65 ? 4.34 -2.623 7.773 1 94.88 65 THR B CA 1
ATOM 1244 C C . THR B 1 65 ? 3.182 -2.535 8.758 1 94.88 65 THR B C 1
ATOM 1246 O O . THR B 1 65 ? 2.445 -1.547 8.773 1 94.88 65 THR B O 1
ATOM 1249 N N . VAL B 1 66 ? 3.098 -3.547 9.594 1 92.25 66 VAL B N 1
ATOM 1250 C CA . VAL B 1 66 ? 2.051 -3.645 10.609 1 92.25 66 VAL B CA 1
ATOM 1251 C C . VAL B 1 66 ? 2.172 -2.482 11.594 1 92.25 66 VAL B C 1
ATOM 1253 O O . VAL B 1 66 ? 1.18 -2.066 12.195 1 92.25 66 VAL B O 1
ATOM 1256 N N . LYS B 1 67 ? 3.412 -2.014 11.727 1 87.69 67 LYS B N 1
ATOM 1257 C CA . LYS B 1 67 ? 3.645 -0.896 12.633 1 87.69 67 LYS B CA 1
ATOM 1258 C C . LYS B 1 67 ? 3.426 0.44 11.93 1 87.69 67 LYS B C 1
ATOM 1260 O O . LYS B 1 67 ? 3.867 1.483 12.414 1 87.69 67 LYS B O 1
ATOM 1265 N N . ARG B 1 68 ? 2.848 0.429 10.688 1 83.38 68 ARG B N 1
ATOM 1266 C CA . ARG B 1 68 ? 2.432 1.6 9.922 1 83.38 68 ARG B CA 1
ATOM 1267 C C . ARG B 1 68 ? 3.641 2.395 9.438 1 83.38 68 ARG B C 1
ATOM 1269 O O . ARG B 1 68 ? 3.621 3.627 9.445 1 83.38 68 ARG B O 1
ATOM 1276 N N . ARG B 1 69 ? 4.723 1.647 9.219 1 89.69 69 ARG B N 1
ATOM 1277 C CA . ARG B 1 69 ? 5.91 2.25 8.617 1 89.69 69 ARG B CA 1
ATOM 1278 C C . ARG B 1 69 ? 5.898 2.096 7.102 1 89.69 69 ARG B C 1
ATOM 1280 O O . ARG B 1 69 ? 5.34 1.131 6.578 1 89.69 69 ARG B O 1
ATOM 1287 N N . GLU B 1 70 ? 6.5 3.098 6.469 1 91.75 70 GLU B N 1
ATOM 1288 C CA . GLU B 1 70 ? 6.766 3.055 5.035 1 91.75 70 GLU B CA 1
ATOM 1289 C C . GLU B 1 70 ? 8.258 2.922 4.758 1 91.75 70 GLU B C 1
ATOM 1291 O O . GLU B 1 70 ? 9.055 3.752 5.195 1 91.75 70 GLU B O 1
ATOM 1296 N N . ILE B 1 71 ? 8.57 1.916 4.086 1 95.31 71 ILE B N 1
ATOM 1297 C CA . ILE B 1 71 ? 9.977 1.646 3.803 1 95.31 71 ILE B CA 1
ATOM 1298 C C . ILE B 1 71 ? 10.211 1.688 2.295 1 95.31 71 ILE B C 1
ATOM 1300 O O . ILE B 1 71 ? 9.672 0.864 1.552 1 95.31 71 ILE B O 1
ATOM 1304 N N . CYS B 1 72 ? 10.969 2.652 1.917 1 96.38 72 CYS B N 1
ATOM 1305 C CA . CYS B 1 72 ? 11.352 2.77 0.515 1 96.38 72 CYS B CA 1
ATOM 1306 C C . CYS B 1 72 ? 12.477 1.803 0.174 1 96.38 72 CYS B C 1
ATOM 1308 O O . CYS B 1 72 ? 13.555 1.873 0.761 1 96.38 72 CYS B O 1
ATOM 1310 N N . ALA B 1 73 ? 12.234 0.904 -0.75 1 97.75 73 ALA B N 1
ATOM 1311 C CA . ALA B 1 73 ? 13.188 -0.161 -1.051 1 97.75 73 ALA B CA 1
ATOM 1312 C C . ALA B 1 73 ? 13.562 -0.157 -2.529 1 97.75 73 ALA B C 1
ATOM 1314 O O . ALA B 1 73 ? 12.75 0.197 -3.383 1 97.75 73 ALA B O 1
ATOM 1315 N N . ASN B 1 74 ? 14.828 -0.555 -2.812 1 97.75 74 ASN B N 1
ATOM 1316 C CA . ASN B 1 74 ? 15.305 -0.71 -4.18 1 97.75 74 ASN B CA 1
ATOM 1317 C C . ASN B 1 74 ? 14.711 -1.945 -4.848 1 97.75 74 ASN B C 1
ATOM 1319 O O . ASN B 1 74 ? 14.945 -3.07 -4.406 1 97.75 74 ASN B O 1
ATOM 1323 N N . PRO B 1 75 ? 13.945 -1.737 -6.004 1 97.62 75 PRO B N 1
ATOM 1324 C CA . PRO B 1 75 ? 13.273 -2.877 -6.633 1 97.62 75 PRO B CA 1
ATOM 1325 C C . PRO B 1 75 ? 14.25 -3.951 -7.102 1 97.62 75 PRO B C 1
ATOM 1327 O O . PRO B 1 75 ? 13.859 -5.102 -7.309 1 97.62 75 PRO B O 1
ATOM 1330 N N . ASN B 1 76 ? 15.5 -3.58 -7.195 1 97.06 76 ASN B N 1
ATOM 1331 C CA . ASN B 1 76 ? 16.484 -4.508 -7.742 1 97.06 76 ASN B CA 1
ATOM 1332 C C . ASN B 1 76 ? 17.219 -5.27 -6.637 1 97.06 76 ASN B C 1
ATOM 1334 O O . ASN B 1 76 ? 18 -6.172 -6.914 1 97.06 76 ASN B O 1
ATOM 1338 N N . ALA B 1 77 ? 16.969 -4.914 -5.449 1 97.44 77 ALA B N 1
ATOM 1339 C CA . ALA B 1 77 ? 17.625 -5.594 -4.336 1 97.44 77 ALA B CA 1
ATOM 1340 C C . ALA B 1 77 ? 17.094 -7.012 -4.168 1 97.44 77 ALA B C 1
ATOM 1342 O O . ALA B 1 77 ? 15.883 -7.246 -4.297 1 97.44 77 ALA B O 1
ATOM 1343 N N . GLY B 1 78 ? 17.906 -7.957 -3.771 1 97.31 78 GLY B N 1
ATOM 1344 C CA . GLY B 1 78 ? 17.531 -9.359 -3.646 1 97.31 78 GLY B CA 1
ATOM 1345 C C . GLY B 1 78 ? 16.438 -9.586 -2.621 1 97.31 78 GLY B C 1
ATOM 1346 O O . GLY B 1 78 ? 15.492 -10.344 -2.871 1 97.31 78 GLY B O 1
ATOM 1347 N N . TRP B 1 79 ? 16.641 -8.977 -1.509 1 97.75 79 TRP B N 1
ATOM 1348 C CA . TRP B 1 79 ? 15.641 -9.195 -0.462 1 97.75 79 TRP B CA 1
ATOM 1349 C C . TRP B 1 79 ? 14.281 -8.641 -0.873 1 97.75 79 TRP B C 1
ATOM 1351 O O . TRP B 1 79 ? 13.242 -9.141 -0.441 1 97.75 79 TRP B O 1
ATOM 1361 N N . VAL B 1 80 ? 14.258 -7.551 -1.678 1 98.31 80 VAL B N 1
ATOM 1362 C CA . VAL B 1 80 ? 13.008 -6.977 -2.164 1 98.31 80 VAL B CA 1
ATOM 1363 C C . VAL B 1 80 ? 12.312 -7.965 -3.102 1 98.31 80 VAL B C 1
ATOM 1365 O O . VAL B 1 80 ? 11.117 -8.227 -2.961 1 98.31 80 VAL B O 1
ATOM 1368 N N . LYS B 1 81 ? 13.086 -8.578 -4.004 1 98.31 81 LYS B N 1
ATOM 1369 C CA . LYS B 1 81 ? 12.539 -9.555 -4.945 1 98.31 81 LYS B CA 1
ATOM 1370 C C . LYS B 1 81 ? 11.977 -10.766 -4.219 1 98.31 81 LYS B C 1
ATOM 1372 O O . LYS B 1 81 ? 10.906 -11.273 -4.574 1 98.31 81 LYS B O 1
ATOM 1377 N N . ARG B 1 82 ? 12.641 -11.156 -3.201 1 97.94 82 ARG B N 1
ATOM 1378 C CA . ARG B 1 82 ? 12.141 -12.266 -2.4 1 97.94 82 ARG B CA 1
ATOM 1379 C C . ARG B 1 82 ? 10.836 -11.906 -1.706 1 97.94 82 ARG B C 1
ATOM 1381 O O . ARG B 1 82 ? 9.898 -12.703 -1.676 1 97.94 82 ARG B O 1
ATOM 1388 N N . ASN B 1 83 ? 10.805 -10.758 -1.139 1 98.44 83 ASN B N 1
ATOM 1389 C CA . ASN B 1 83 ? 9.578 -10.305 -0.488 1 98.44 83 ASN B CA 1
ATOM 1390 C C . ASN B 1 83 ? 8.422 -10.203 -1.479 1 98.44 83 ASN B C 1
ATOM 1392 O O . ASN B 1 83 ? 7.289 -10.555 -1.15 1 98.44 83 ASN B O 1
ATOM 1396 N N . LEU B 1 84 ? 8.703 -9.68 -2.703 1 98.56 84 LEU B N 1
ATOM 1397 C CA . LEU B 1 84 ? 7.664 -9.586 -3.723 1 98.56 84 LEU B CA 1
ATOM 1398 C C . LEU B 1 84 ? 7.125 -10.969 -4.074 1 98.56 84 LEU B C 1
ATOM 1400 O O . LEU B 1 84 ? 5.914 -11.148 -4.242 1 98.56 84 LEU B O 1
ATOM 1404 N N . LYS B 1 85 ? 8.023 -11.914 -4.137 1 98.5 85 LYS B N 1
ATOM 1405 C CA . LYS B 1 85 ? 7.613 -13.281 -4.418 1 98.5 85 LYS B CA 1
ATOM 1406 C C . LYS B 1 85 ? 6.723 -13.836 -3.305 1 98.5 85 LYS B C 1
ATOM 1408 O O . LYS B 1 85 ? 5.691 -14.453 -3.576 1 98.5 85 LYS B O 1
ATOM 1413 N N . ASN B 1 86 ? 7.113 -13.586 -2.115 1 98.44 86 ASN B N 1
ATOM 1414 C CA . ASN B 1 86 ? 6.324 -14.055 -0.982 1 98.44 86 ASN B CA 1
ATOM 1415 C C . ASN 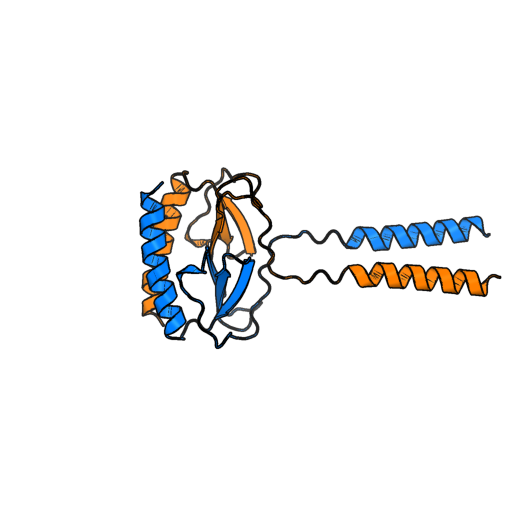B 1 86 ? 4.977 -13.352 -0.906 1 98.44 86 ASN B C 1
ATOM 1417 O O . ASN B 1 86 ? 3.965 -13.969 -0.569 1 98.44 86 ASN B O 1
ATOM 1421 N N . LEU B 1 87 ? 4.934 -12.094 -1.192 1 98.38 87 LEU B N 1
ATOM 1422 C CA . LEU B 1 87 ? 3.676 -11.352 -1.231 1 98.38 87 LEU B CA 1
ATOM 1423 C C . LEU B 1 87 ? 2.752 -11.898 -2.312 1 98.38 87 LEU B C 1
ATOM 1425 O O . LEU B 1 87 ? 1.533 -11.938 -2.133 1 98.38 87 LEU B O 1
ATOM 1429 N N . SER B 1 88 ? 3.404 -12.281 -3.457 1 98.38 88 SER B N 1
ATOM 1430 C CA . SER B 1 88 ? 2.607 -12.859 -4.531 1 98.38 88 SER B CA 1
ATOM 1431 C C . SER B 1 88 ? 1.86 -14.102 -4.059 1 98.38 88 SER B C 1
ATOM 1433 O O . SER B 1 88 ? 0.684 -14.289 -4.379 1 98.38 88 SER B O 1
ATOM 1435 N N . LYS B 1 89 ? 2.48 -14.945 -3.299 1 98.25 89 LYS B N 1
ATOM 1436 C CA . LYS B 1 89 ? 1.845 -16.141 -2.75 1 98.25 89 LYS B CA 1
ATOM 1437 C C . LYS B 1 89 ? 0.727 -15.773 -1.779 1 98.25 89 LYS B C 1
ATOM 1439 O O . LYS B 1 89 ? -0.357 -16.359 -1.822 1 98.25 89 LYS B O 1
ATOM 1444 N N . ARG B 1 90 ? 0.971 -14.812 -0.96 1 97.69 90 ARG B N 1
ATOM 1445 C CA . ARG B 1 90 ? -0.018 -14.344 0.008 1 97.69 90 ARG B CA 1
ATOM 1446 C C . ARG B 1 90 ? -1.252 -13.789 -0.695 1 97.69 90 ARG B C 1
ATOM 1448 O O . ARG B 1 90 ? -2.383 -14.07 -0.293 1 97.69 90 ARG B O 1
ATOM 1455 N N . LEU B 1 91 ? -1.031 -12.992 -1.734 1 98.06 91 LEU B N 1
ATOM 1456 C CA . LEU B 1 91 ? -2.127 -12.406 -2.494 1 98.06 91 LEU B CA 1
ATOM 1457 C C . LEU B 1 91 ? -2.971 -13.484 -3.16 1 98.06 91 LEU B C 1
ATOM 1459 O O . LEU B 1 91 ? -4.195 -13.375 -3.223 1 98.06 91 LEU B O 1
ATOM 1463 N N . GLU B 1 92 ? -2.256 -14.484 -3.719 1 97.75 92 GLU B N 1
ATOM 1464 C CA . GLU B 1 92 ? -2.977 -15.609 -4.312 1 97.75 92 GLU B CA 1
ATOM 1465 C C . GLU B 1 92 ? -3.877 -16.297 -3.285 1 97.75 92 GLU B C 1
ATOM 1467 O O . GLU B 1 92 ? -5.039 -16.578 -3.57 1 97.75 92 GLU B O 1
ATOM 1472 N N . GLN B 1 93 ? -3.387 -16.516 -2.059 1 97.38 93 GLN B N 1
ATOM 1473 C CA . GLN B 1 93 ? -4.164 -17.141 -0.988 1 97.38 93 GLN B CA 1
ATOM 1474 C C . GLN B 1 93 ? -5.34 -16.25 -0.582 1 97.38 93 GLN B C 1
ATOM 1476 O O . GLN B 1 93 ? -6.453 -16.734 -0.385 1 97.38 93 GLN B O 1
ATOM 1481 N N . MET B 1 94 ? -5.086 -14.922 -0.486 1 96.5 94 MET B N 1
ATOM 1482 C CA . MET B 1 94 ? -6.121 -13.969 -0.085 1 96.5 94 MET B CA 1
ATOM 1483 C C . MET B 1 94 ? -7.234 -13.906 -1.122 1 96.5 94 MET B C 1
ATOM 1485 O O . MET B 1 94 ? -8.398 -13.695 -0.776 1 96.5 94 MET B O 1
ATOM 1489 N N . SER B 1 95 ? -6.844 -14.062 -2.398 1 97.19 95 SER B N 1
ATOM 1490 C CA . SER B 1 95 ? -7.836 -14 -3.469 1 97.19 95 SER B CA 1
ATOM 1491 C C . SER B 1 95 ? -8.789 -15.188 -3.402 1 97.19 95 SER B C 1
ATOM 1493 O O . SER B 1 95 ? -9.883 -15.141 -3.971 1 97.19 95 SER B O 1
ATOM 1495 N N . GLN B 1 96 ? -8.352 -16.344 -2.727 1 95.38 96 GLN B N 1
ATOM 1496 C CA . GLN B 1 96 ? -9.172 -17.547 -2.609 1 95.38 96 GLN B CA 1
ATOM 1497 C C . GLN B 1 96 ? -9.945 -17.562 -1.294 1 95.38 96 GLN B C 1
ATOM 1499 O O . GLN B 1 96 ? -10.945 -18.266 -1.164 1 95.38 96 GLN B O 1
ATOM 1504 N N . LYS B 1 97 ? -9.172 -17 -0.265 1 85.12 97 LYS B N 1
ATOM 1505 C CA . LYS B 1 97 ? -9.719 -17.047 1.086 1 85.12 97 LYS B CA 1
ATOM 1506 C C . LYS B 1 97 ? -11.086 -16.359 1.146 1 85.12 97 LYS B C 1
ATOM 1508 O O . LYS B 1 97 ? -11.961 -16.781 1.901 1 85.12 97 LYS B O 1
ATOM 1513 N N . TYR B 1 98 ? -11.141 -15.359 0.429 1 65.38 98 TYR B N 1
ATOM 1514 C CA . TYR B 1 98 ? -12.43 -14.703 0.624 1 65.38 98 TYR B CA 1
ATOM 1515 C C . TYR B 1 98 ? -13.406 -15.086 -0.478 1 65.38 98 TYR B C 1
ATOM 1517 O O . TYR B 1 98 ? -13.008 -15.297 -1.626 1 65.38 98 TYR B O 1
#